Protein AF-A0A925RV14-F1 (afdb_monomer_lite)

Sequence (349 aa):
YHEEDLIDFTPELRKEAIAIANQYVRGPMYTATTRVIEGGTKGTWVNPGYGGGSNWNGAAFDPVTGMMFVPTKNQPMIASLTPANSKLTNYDYVRATTVTVQGPRGLPVVKPPWSKITATDMNKGEHRWSKAIGPAPESVRNHPDLKGLGLDFSTMGYTSIRPSPLVTKSLLFMGESGSLSGDPGGEMFRAYDKASGKVVAEIALPAKSTGAPMTYMHKGKQYIVIAVSTRQHAAELVALALPQKGKARKPTSTVTASPAPVAAVNTAVSSGDVNNGRRVFASSCALCHGQRGEGIESAGPPLTNLTDMEKVLRIVTKGGVNMPPMQTMLTGEQIQDVSAFVIERLHQK

pLDDT: mean 86.55, std 15.13, range [27.41, 98.62]

Structure (mmCIF, N/CA/C/O backbone):
data_AF-A0A925RV14-F1
#
_entry.id   AF-A0A925RV14-F1
#
loop_
_atom_site.group_PDB
_atom_site.id
_atom_site.type_symbol
_atom_site.label_atom_id
_atom_site.label_alt_id
_atom_site.label_comp_id
_atom_site.label_asym_id
_atom_site.label_entity_id
_atom_site.label_seq_id
_atom_site.pdbx_PDB_ins_code
_atom_site.Cartn_x
_atom_site.Cartn_y
_atom_site.Cartn_z
_atom_site.occupancy
_atom_site.B_iso_or_equiv
_atom_site.auth_seq_id
_atom_site.auth_comp_id
_atom_site.auth_asym_id
_atom_site.auth_atom_id
_atom_site.pdbx_PDB_model_num
ATOM 1 N N . TYR A 1 1 ? 1.121 -11.331 -14.969 1.00 90.25 1 TYR A N 1
ATOM 2 C CA . TYR A 1 1 ? 1.163 -9.985 -15.575 1.00 90.25 1 TYR A CA 1
ATOM 3 C C . TYR A 1 1 ? -0.106 -9.811 -16.382 1.00 90.25 1 TYR A C 1
ATOM 5 O O . TYR A 1 1 ? -0.494 -10.760 -17.047 1.00 90.25 1 TYR A O 1
ATOM 13 N N . HIS A 1 2 ? -0.714 -8.634 -16.298 1.00 92.62 2 HIS A N 1
ATOM 14 C CA . HIS A 1 2 ? -1.943 -8.260 -16.989 1.00 92.62 2 HIS A CA 1
ATOM 15 C C . HIS A 1 2 ? -1.697 -6.875 -17.589 1.00 92.62 2 HIS A C 1
ATOM 17 O O . HIS A 1 2 ? -1.345 -5.947 -16.861 1.00 92.62 2 HIS A O 1
ATOM 23 N N . GLU A 1 3 ? -1.759 -6.740 -18.911 1.00 94.81 3 GLU A N 1
ATOM 24 C CA . GLU A 1 3 ? -1.446 -5.470 -19.585 1.00 94.81 3 GLU A CA 1
ATOM 25 C C . GLU A 1 3 ? -2.544 -4.425 -19.340 1.00 94.81 3 GLU A C 1
ATOM 27 O O . GLU A 1 3 ? -2.293 -3.222 -19.250 1.00 94.81 3 GLU A O 1
ATOM 32 N N . GLU A 1 4 ? -3.776 -4.889 -19.167 1.00 96.00 4 GLU A N 1
ATOM 33 C CA . GLU A 1 4 ? -4.940 -4.124 -18.740 1.00 96.00 4 GLU A CA 1
ATOM 34 C C . GLU A 1 4 ? -4.772 -3.486 -17.353 1.00 96.00 4 GLU A C 1
ATOM 36 O O . GLU A 1 4 ? -5.489 -2.539 -17.034 1.00 96.00 4 GLU A O 1
ATOM 41 N N . ASP A 1 5 ? -3.825 -3.959 -16.537 1.00 95.19 5 ASP A N 1
ATOM 42 C CA . ASP A 1 5 ? -3.522 -3.376 -15.227 1.00 95.19 5 ASP A CA 1
ATOM 43 C C . ASP A 1 5 ? -2.517 -2.226 -15.295 1.00 95.19 5 ASP A C 1
ATOM 45 O O . ASP A 1 5 ? -2.327 -1.538 -14.293 1.00 95.19 5 ASP A O 1
ATOM 49 N N . LEU A 1 6 ? -1.860 -2.000 -16.437 1.00 97.44 6 LEU A N 1
ATOM 50 C CA . LEU A 1 6 ? -0.942 -0.873 -16.594 1.00 97.44 6 LEU A CA 1
ATOM 51 C C . LEU A 1 6 ? -1.683 0.465 -16.519 1.00 97.44 6 LEU A C 1
ATOM 53 O O . LEU A 1 6 ? -2.823 0.576 -16.969 1.00 97.44 6 LEU A O 1
ATOM 57 N N . ILE A 1 7 ? -1.004 1.472 -15.969 1.00 96.69 7 ILE A N 1
ATOM 58 C CA . ILE A 1 7 ? -1.500 2.849 -15.873 1.00 96.69 7 ILE A CA 1
ATOM 59 C C . ILE A 1 7 ? -1.989 3.367 -17.232 1.00 96.69 7 ILE A C 1
ATOM 61 O O . ILE A 1 7 ? -1.357 3.153 -18.267 1.00 96.69 7 ILE A O 1
ATOM 65 N N . ASP A 1 8 ? -3.133 4.042 -17.212 1.00 97.12 8 ASP A 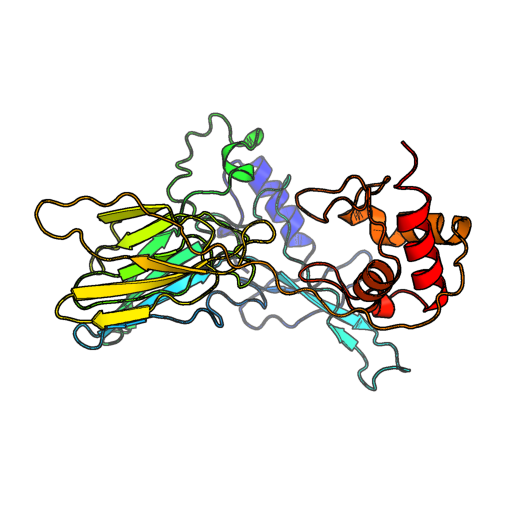N 1
ATOM 66 C CA . ASP A 1 8 ? -3.871 4.452 -18.404 1.00 97.12 8 ASP A CA 1
ATOM 67 C C . ASP A 1 8 ? -4.537 5.831 -18.267 1.00 97.12 8 ASP A C 1
ATOM 69 O O . ASP A 1 8 ? -5.451 6.149 -19.022 1.00 97.12 8 ASP A O 1
ATOM 73 N N . PHE A 1 9 ? -4.047 6.685 -17.355 1.00 97.00 9 PHE A N 1
ATOM 74 C CA . PHE A 1 9 ? -4.564 8.052 -17.185 1.00 97.00 9 PHE A CA 1
ATOM 75 C C . PHE A 1 9 ? -4.495 8.886 -18.475 1.00 97.00 9 PHE A C 1
ATOM 77 O O . PHE A 1 9 ? -5.363 9.725 -18.699 1.00 97.00 9 PHE A O 1
ATOM 84 N N . THR A 1 10 ? -3.488 8.644 -19.326 1.00 97.75 10 THR A N 1
ATOM 85 C CA . THR A 1 10 ? -3.419 9.168 -20.699 1.00 97.75 10 THR A CA 1
ATOM 86 C C . THR A 1 10 ? -2.857 8.108 -21.660 1.00 97.75 10 THR A C 1
ATOM 88 O O . THR A 1 10 ? -2.159 7.183 -21.214 1.00 97.75 10 THR A O 1
ATOM 91 N N . PRO A 1 11 ? -3.099 8.229 -22.981 1.00 98.06 11 PRO A N 1
ATOM 92 C CA . PRO A 1 11 ? -2.504 7.341 -23.983 1.00 98.06 11 PRO A CA 1
ATOM 93 C C . PRO A 1 11 ? -0.967 7.313 -23.953 1.00 98.06 11 PRO A C 1
ATOM 95 O O . PRO A 1 11 ? -0.360 6.257 -24.145 1.00 98.06 11 PRO A O 1
ATOM 98 N N . GLU A 1 12 ? -0.325 8.448 -23.675 1.00 97.81 12 GLU A N 1
ATOM 99 C CA . GLU A 1 12 ? 1.134 8.585 -23.612 1.00 97.81 12 GLU A CA 1
ATOM 100 C C . GLU A 1 12 ? 1.703 7.825 -22.412 1.00 97.81 12 GLU A C 1
ATOM 102 O O . GLU A 1 12 ? 2.628 7.025 -22.573 1.00 97.81 12 GLU A O 1
ATOM 107 N N . LEU A 1 13 ? 1.105 8.004 -21.226 1.00 97.75 13 LEU A N 1
ATOM 108 C CA . LEU A 1 13 ? 1.499 7.274 -20.019 1.00 97.75 13 LEU A CA 1
ATOM 109 C C . LEU A 1 13 ? 1.312 5.765 -20.200 1.00 97.75 13 LEU A C 1
ATOM 111 O O . LEU A 1 13 ? 2.181 4.986 -19.803 1.00 97.75 13 LEU A O 1
ATOM 115 N N . ARG A 1 14 ? 0.229 5.342 -20.865 1.00 98.25 14 ARG A N 1
ATOM 116 C CA . ARG A 1 14 ? -0.000 3.927 -21.181 1.00 98.25 14 ARG A CA 1
ATOM 117 C C . ARG A 1 14 ? 1.068 3.366 -22.113 1.00 98.25 14 ARG A C 1
ATOM 119 O O . ARG A 1 14 ? 1.606 2.290 -21.852 1.00 98.25 14 ARG A O 1
ATOM 126 N N . LYS A 1 15 ? 1.415 4.094 -23.176 1.00 98.50 15 LYS A N 1
ATOM 127 C CA . LYS A 1 15 ? 2.473 3.694 -24.115 1.00 98.50 15 LYS A CA 1
ATOM 128 C C . LYS A 1 15 ? 3.822 3.540 -23.408 1.00 98.50 15 LYS A C 1
ATOM 130 O O . LYS A 1 15 ? 4.520 2.551 -23.631 1.00 98.50 15 LYS A O 1
ATOM 135 N N . GLU A 1 16 ? 4.178 4.482 -22.538 1.00 98.06 16 GLU A N 1
ATOM 136 C CA . GLU A 1 16 ? 5.405 4.407 -21.740 1.00 98.06 16 GLU A CA 1
ATOM 137 C C . GLU A 1 16 ? 5.380 3.233 -20.751 1.00 98.06 16 GLU A C 1
ATOM 139 O O . GLU A 1 16 ? 6.369 2.509 -20.636 1.00 98.06 16 GLU A O 1
ATOM 144 N N . ALA A 1 17 ? 4.247 2.971 -20.093 1.00 97.88 17 ALA A N 1
ATOM 145 C CA . ALA A 1 17 ? 4.095 1.827 -19.196 1.00 97.88 17 ALA A CA 1
ATOM 146 C C . ALA A 1 17 ? 4.257 0.480 -19.922 1.00 97.88 17 ALA A C 1
ATOM 148 O O . ALA A 1 17 ? 4.902 -0.429 -19.395 1.00 97.88 17 ALA A O 1
ATOM 149 N N . ILE A 1 18 ? 3.739 0.356 -21.149 1.00 98.31 18 ILE A N 1
ATOM 150 C CA . ILE A 1 18 ? 3.948 -0.826 -22.003 1.00 98.31 18 ILE A CA 1
ATOM 151 C C . ILE A 1 18 ? 5.434 -0.968 -22.358 1.00 98.31 18 ILE A C 1
ATOM 153 O O . ILE A 1 18 ? 5.998 -2.057 -22.237 1.00 98.31 18 ILE A O 1
ATOM 157 N N . ALA A 1 19 ? 6.101 0.127 -22.733 1.00 97.31 19 ALA A N 1
ATOM 158 C CA . ALA A 1 19 ? 7.535 0.117 -23.027 1.00 97.31 19 ALA A CA 1
ATOM 159 C C . ALA A 1 19 ? 8.385 -0.280 -21.804 1.00 97.31 19 ALA A C 1
ATOM 161 O O . ALA A 1 19 ? 9.372 -1.002 -21.946 1.00 97.31 19 ALA A O 1
ATOM 162 N N . ILE A 1 20 ? 7.989 0.137 -20.598 1.00 95.69 20 ILE A N 1
ATOM 163 C CA . ILE A 1 20 ? 8.600 -0.307 -19.338 1.00 95.69 20 ILE A CA 1
ATOM 164 C C . ILE A 1 20 ? 8.379 -1.808 -19.142 1.00 95.69 20 ILE A C 1
ATOM 166 O O . ILE A 1 20 ? 9.337 -2.545 -18.910 1.00 95.69 20 ILE A O 1
ATOM 170 N N . ALA A 1 21 ? 7.140 -2.283 -19.279 1.00 96.12 21 ALA A N 1
ATOM 171 C CA . ALA A 1 21 ? 6.794 -3.690 -19.101 1.00 96.12 21 ALA A CA 1
ATOM 172 C C . ALA A 1 21 ? 7.548 -4.617 -20.075 1.00 96.12 21 ALA A C 1
ATOM 174 O O . ALA A 1 21 ? 7.940 -5.718 -19.688 1.00 96.12 21 ALA A O 1
ATOM 175 N N . ASN A 1 22 ? 7.819 -4.159 -21.302 1.00 95.75 22 ASN A N 1
ATOM 176 C CA . ASN A 1 22 ? 8.554 -4.905 -22.330 1.00 95.75 22 ASN A CA 1
ATOM 177 C C . ASN A 1 22 ? 10.034 -5.163 -21.999 1.00 95.75 22 ASN A C 1
ATOM 179 O O . ASN A 1 22 ? 10.659 -6.002 -22.641 1.00 95.75 22 ASN A O 1
ATOM 183 N N . GLN A 1 23 ? 10.597 -4.502 -20.984 1.00 94.12 23 GLN A N 1
ATOM 184 C CA . GLN A 1 23 ? 11.969 -4.761 -20.522 1.00 94.12 23 GLN A CA 1
ATOM 185 C C . GLN A 1 23 ? 12.071 -6.029 -19.653 1.00 94.12 23 GLN A C 1
ATOM 187 O O . GLN A 1 23 ? 13.170 -6.450 -19.278 1.00 94.12 23 GLN A O 1
ATOM 192 N N . TYR A 1 24 ? 10.934 -6.640 -19.313 1.00 94.38 24 TYR A N 1
ATOM 193 C CA . TYR A 1 24 ? 10.832 -7.762 -18.387 1.00 94.38 24 TYR A CA 1
ATOM 194 C C . TYR A 1 24 ? 10.196 -8.982 -19.052 1.00 94.38 24 TYR A C 1
ATOM 196 O O . TYR A 1 24 ? 9.378 -8.869 -19.965 1.00 94.38 24 TYR A O 1
ATOM 204 N N . VAL A 1 25 ? 10.533 -10.168 -18.549 1.00 95.75 25 VAL A N 1
ATOM 205 C CA . VAL A 1 25 ? 9.778 -11.386 -18.851 1.00 95.75 25 VAL A CA 1
ATOM 206 C C . VAL A 1 25 ? 8.416 -11.296 -18.169 1.00 95.75 25 VAL A C 1
ATOM 208 O O . VAL A 1 25 ? 8.321 -10.978 -16.984 1.00 95.75 25 VAL A O 1
ATOM 211 N N . ARG A 1 26 ? 7.354 -11.566 -18.925 1.00 94.62 26 ARG A N 1
ATOM 212 C CA . ARG A 1 26 ? 5.957 -11.454 -18.493 1.00 94.62 26 ARG A CA 1
ATOM 213 C C . ARG A 1 26 ? 5.239 -12.771 -18.764 1.00 94.62 26 ARG A C 1
ATOM 215 O O . ARG A 1 26 ? 5.536 -13.440 -19.747 1.00 94.62 26 ARG A O 1
ATOM 222 N N . GLY A 1 27 ? 4.273 -13.111 -17.919 1.00 91.94 27 GLY A N 1
ATOM 223 C CA . GLY A 1 27 ? 3.439 -14.295 -18.108 1.00 91.94 27 GLY A CA 1
ATOM 224 C C . GLY A 1 27 ? 2.478 -14.547 -16.938 1.00 91.94 27 GLY A C 1
ATOM 225 O O . GLY A 1 27 ? 2.238 -13.630 -16.133 1.00 91.94 27 GLY A O 1
ATOM 226 N N . PRO A 1 28 ? 1.904 -15.764 -16.843 1.00 91.06 28 PRO A N 1
ATOM 227 C CA . PRO A 1 28 ? 0.986 -16.163 -15.774 1.00 91.06 28 PRO A CA 1
ATOM 228 C C . PRO A 1 28 ? 1.690 -16.308 -14.410 1.00 91.06 28 PRO A C 1
ATOM 230 O O . PRO A 1 28 ? 2.901 -16.127 -14.292 1.00 91.06 28 PRO A O 1
ATOM 233 N N . MET A 1 29 ? 0.928 -16.647 -13.362 1.00 82.75 29 MET A N 1
ATOM 234 C CA . MET A 1 29 ? 1.384 -16.717 -11.959 1.00 82.75 29 MET A CA 1
ATOM 235 C C . MET A 1 29 ? 2.640 -17.581 -11.727 1.00 82.75 29 MET A C 1
ATOM 237 O O . MET A 1 29 ? 3.398 -17.306 -10.804 1.00 82.75 29 MET A O 1
ATOM 241 N N . TYR A 1 30 ? 2.899 -18.569 -12.585 1.00 87.81 30 TYR A N 1
ATOM 242 C CA . TYR A 1 30 ? 4.048 -19.479 -12.487 1.00 87.81 30 TYR A CA 1
ATOM 243 C C . TYR A 1 30 ? 5.154 -19.194 -13.510 1.00 87.81 30 TYR A C 1
ATOM 245 O O . TYR A 1 30 ? 5.926 -20.081 -13.864 1.00 87.81 30 TYR A O 1
ATOM 253 N N . THR A 1 31 ? 5.237 -17.958 -14.009 1.00 92.75 31 THR A N 1
ATOM 254 C CA . THR A 1 31 ? 6.343 -17.550 -14.887 1.00 92.75 31 THR A CA 1
ATOM 255 C C . THR A 1 31 ? 7.662 -17.656 -14.129 1.00 92.75 31 THR A C 1
ATOM 257 O O . THR A 1 31 ? 7.824 -17.039 -13.076 1.00 92.75 31 THR A O 1
ATOM 260 N N . ALA A 1 32 ? 8.594 -18.446 -14.662 1.00 92.69 32 ALA A N 1
ATOM 261 C CA . ALA A 1 32 ? 9.876 -18.700 -14.021 1.00 92.69 32 ALA A CA 1
ATOM 262 C C . ALA A 1 32 ? 10.714 -17.421 -13.901 1.00 92.69 32 ALA A C 1
ATOM 264 O O . ALA A 1 32 ? 10.778 -16.624 -14.837 1.00 92.69 32 ALA A O 1
ATOM 265 N N . THR A 1 33 ? 11.396 -17.274 -12.765 1.00 92.12 33 THR A N 1
ATOM 266 C CA . THR A 1 33 ? 12.379 -16.212 -12.532 1.00 92.12 33 THR A CA 1
ATOM 267 C C . THR A 1 33 ? 13.522 -16.307 -13.540 1.00 92.12 33 THR A C 1
ATOM 269 O O . THR A 1 33 ? 14.128 -17.367 -13.699 1.00 92.12 33 THR A O 1
ATOM 272 N N . THR A 1 34 ? 13.872 -15.190 -14.173 1.00 93.56 34 THR A N 1
ATOM 273 C CA . THR A 1 34 ? 14.944 -15.123 -15.171 1.00 93.56 34 TH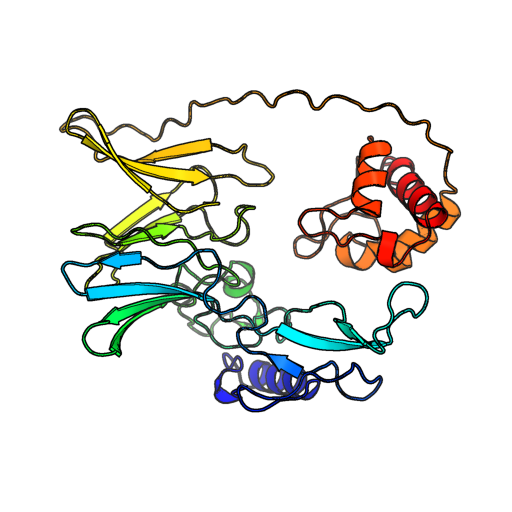R A CA 1
ATOM 274 C C . THR A 1 34 ? 16.191 -14.406 -14.667 1.00 93.56 34 THR A C 1
ATOM 276 O O . THR A 1 34 ? 16.173 -13.639 -13.705 1.00 93.56 34 THR A O 1
ATOM 279 N N . ARG A 1 35 ? 17.324 -14.664 -15.321 1.00 92.69 35 ARG A N 1
ATOM 280 C CA . ARG A 1 35 ? 18.559 -13.905 -15.093 1.00 92.69 35 ARG A CA 1
ATOM 281 C C . ARG A 1 35 ? 18.430 -12.496 -15.664 1.00 92.69 35 ARG A C 1
ATOM 283 O O . ARG A 1 35 ? 17.703 -12.289 -16.633 1.00 92.69 35 ARG A O 1
ATOM 290 N N . VAL A 1 36 ? 19.182 -11.553 -15.102 1.00 89.88 36 VAL A N 1
ATOM 291 C CA . VAL A 1 36 ? 19.436 -10.280 -15.788 1.00 89.88 36 VAL A CA 1
ATOM 292 C C . VAL A 1 36 ? 20.359 -10.556 -16.976 1.00 89.88 36 VAL A C 1
ATOM 294 O O . VAL A 1 36 ? 21.413 -11.169 -16.805 1.00 89.88 36 VAL A O 1
ATOM 297 N N . ILE A 1 37 ? 19.951 -10.128 -18.169 1.00 87.69 37 ILE A N 1
ATOM 298 C CA . ILE A 1 37 ? 20.722 -10.254 -19.410 1.00 87.69 37 ILE A CA 1
ATOM 299 C C . ILE A 1 37 ? 20.927 -8.844 -19.963 1.00 87.69 37 ILE A C 1
ATOM 301 O O . ILE A 1 37 ? 19.956 -8.155 -20.278 1.00 87.69 37 ILE A O 1
ATOM 305 N N . GLU A 1 38 ? 22.182 -8.403 -20.063 1.00 86.31 38 GLU A N 1
ATOM 306 C CA . GLU A 1 38 ? 22.525 -7.107 -20.654 1.00 86.31 38 GLU A CA 1
ATOM 307 C C . GLU A 1 38 ? 22.049 -7.038 -22.113 1.00 86.31 38 GLU A C 1
ATOM 309 O O . GLU A 1 38 ? 22.177 -8.005 -22.861 1.00 86.31 38 GLU A O 1
ATOM 314 N N . GLY A 1 39 ? 21.415 -5.926 -22.498 1.00 84.75 39 GLY A N 1
ATOM 315 C CA . GLY A 1 39 ? 20.750 -5.794 -23.802 1.00 84.75 39 GLY A CA 1
ATOM 316 C C . GLY A 1 39 ? 19.504 -6.677 -23.990 1.00 84.75 39 GLY A C 1
ATOM 317 O O . GLY A 1 39 ? 18.865 -6.603 -25.035 1.00 84.75 39 GLY A O 1
ATOM 318 N N . GLY A 1 40 ? 19.141 -7.489 -22.991 1.00 89.75 40 GLY A N 1
ATOM 319 C CA . GLY A 1 40 ? 17.990 -8.387 -23.000 1.00 89.75 40 GLY A CA 1
ATOM 320 C C . GLY A 1 40 ? 16.990 -8.053 -21.895 1.00 89.75 40 GLY A C 1
ATOM 321 O O . GLY A 1 40 ? 16.525 -6.921 -21.762 1.00 89.75 40 GLY A O 1
ATOM 322 N N . THR A 1 41 ? 16.619 -9.060 -21.103 1.00 90.69 41 THR A N 1
ATOM 323 C CA . THR A 1 41 ? 15.632 -8.898 -20.031 1.00 90.69 41 THR A CA 1
ATOM 324 C C . THR A 1 41 ? 16.253 -8.443 -18.713 1.00 90.69 41 THR A C 1
ATOM 326 O O . THR A 1 41 ? 17.315 -8.909 -18.297 1.00 90.69 41 THR A O 1
ATOM 329 N N . LYS A 1 42 ? 15.527 -7.584 -17.994 1.00 90.94 42 LYS A N 1
ATOM 330 C CA . LYS A 1 42 ? 15.868 -7.140 -16.636 1.00 90.94 42 LYS A CA 1
ATOM 331 C C . LYS A 1 42 ? 15.365 -8.082 -15.534 1.00 90.94 42 LYS A C 1
ATOM 333 O O . LYS A 1 42 ? 15.532 -7.779 -14.354 1.00 90.94 42 LYS A O 1
ATOM 338 N N . GLY A 1 43 ? 14.750 -9.206 -15.899 1.00 93.12 43 GLY A N 1
ATOM 339 C CA . GLY A 1 43 ? 14.147 -10.164 -14.976 1.00 93.12 43 GLY A CA 1
ATOM 340 C C . GLY A 1 43 ? 12.667 -10.387 -15.257 1.00 93.12 43 GLY A C 1
ATOM 341 O O . GLY A 1 43 ? 12.112 -9.891 -16.234 1.00 93.12 43 GLY A O 1
ATOM 342 N N . THR A 1 44 ? 12.011 -11.126 -14.377 1.00 94.25 44 THR A N 1
ATOM 343 C CA . THR A 1 44 ? 10.604 -11.505 -14.488 1.00 94.25 44 THR A CA 1
ATOM 344 C C . THR A 1 44 ? 9.716 -10.559 -13.698 1.00 94.25 44 THR A C 1
ATOM 346 O O . THR A 1 44 ? 9.955 -10.285 -12.524 1.00 94.25 44 THR A O 1
ATOM 349 N N . TRP A 1 45 ? 8.658 -10.072 -14.333 1.00 94.06 45 TRP A N 1
ATOM 350 C CA . TRP A 1 45 ? 7.635 -9.269 -13.686 1.00 94.06 45 TRP A CA 1
ATOM 351 C C . TRP A 1 45 ? 6.790 -10.129 -12.748 1.00 94.06 45 TRP A C 1
ATOM 353 O O . TRP A 1 45 ? 6.062 -11.019 -13.195 1.00 94.06 45 TRP A O 1
ATOM 363 N N . VAL A 1 46 ? 6.793 -9.800 -11.458 1.00 92.38 46 VAL A N 1
ATOM 364 C CA . VAL A 1 46 ? 5.923 -10.427 -10.459 1.00 92.38 46 VAL A CA 1
ATOM 365 C C . VAL A 1 46 ? 4.953 -9.382 -9.927 1.00 92.38 46 VAL A C 1
ATOM 367 O O . VAL A 1 46 ? 5.364 -8.339 -9.422 1.00 92.38 46 VAL A O 1
ATOM 370 N N . ASN A 1 47 ? 3.654 -9.668 -10.010 1.00 91.56 47 ASN A N 1
ATOM 371 C CA . ASN A 1 47 ? 2.593 -8.798 -9.502 1.00 91.56 47 ASN A CA 1
ATOM 372 C C . ASN A 1 47 ? 1.742 -9.558 -8.476 1.00 91.56 47 ASN A C 1
ATOM 374 O O . ASN A 1 47 ? 1.286 -10.648 -8.822 1.00 91.56 47 ASN A O 1
ATOM 378 N N . PRO A 1 48 ? 1.516 -9.046 -7.249 1.00 88.38 48 PRO A N 1
ATOM 379 C CA . PRO A 1 48 ? 1.941 -7.762 -6.662 1.00 88.38 48 PRO A CA 1
ATOM 380 C C . PRO A 1 48 ? 3.377 -7.764 -6.096 1.00 88.38 48 PRO A C 1
ATOM 382 O O . PRO A 1 48 ? 3.680 -7.007 -5.181 1.00 88.38 48 PRO A O 1
ATOM 385 N N . GLY A 1 49 ? 4.253 -8.641 -6.592 1.00 87.25 49 GLY A N 1
ATOM 386 C CA . GLY A 1 49 ? 5.659 -8.718 -6.192 1.00 87.25 49 GLY A CA 1
ATOM 387 C C . GLY A 1 49 ? 5.929 -9.622 -4.985 1.00 87.25 49 GLY A C 1
ATOM 388 O O . GLY A 1 49 ? 5.017 -10.145 -4.348 1.00 87.25 49 GLY A O 1
ATOM 389 N N . TYR A 1 50 ? 7.209 -9.791 -4.644 1.00 79.75 50 TYR A N 1
ATOM 390 C CA . TYR A 1 50 ? 7.666 -10.636 -3.528 1.00 79.75 50 TYR A CA 1
ATOM 391 C C . TYR A 1 50 ? 7.195 -10.179 -2.155 1.00 79.75 50 TYR A C 1
ATOM 393 O O . TYR A 1 50 ? 7.080 -10.975 -1.228 1.00 79.75 50 TYR A O 1
ATOM 401 N N . GLY A 1 51 ? 6.923 -8.882 -2.022 1.00 79.94 51 GLY A N 1
ATOM 402 C CA . GLY A 1 51 ? 6.308 -8.344 -0.822 1.00 79.94 51 GLY A CA 1
ATOM 403 C C . GLY A 1 51 ? 4.891 -8.871 -0.601 1.00 79.94 51 GLY A C 1
ATOM 404 O O . GLY A 1 51 ? 4.360 -8.634 0.482 1.00 79.94 51 GLY A O 1
ATOM 405 N N . GLY A 1 52 ? 4.284 -9.548 -1.581 1.00 87.62 52 GLY A N 1
ATOM 406 C CA . GLY A 1 52 ? 2.918 -10.050 -1.526 1.00 87.62 52 GLY A CA 1
ATOM 407 C C . GLY A 1 52 ? 1.879 -8.930 -1.507 1.00 87.62 52 GLY A C 1
ATOM 408 O O . GLY A 1 52 ? 2.165 -7.777 -1.164 1.00 87.62 52 GLY A O 1
ATOM 409 N N . GLY A 1 53 ? 0.645 -9.291 -1.860 1.00 91.19 53 GLY A N 1
ATOM 410 C CA . GLY A 1 53 ? -0.493 -8.391 -1.705 1.00 91.19 53 GLY A CA 1
ATOM 411 C C . GLY A 1 53 ? -0.786 -8.201 -0.224 1.00 91.19 53 GLY A C 1
ATOM 412 O O . GLY A 1 53 ? -0.601 -7.112 0.321 1.00 91.19 53 GLY A O 1
ATOM 413 N N . SER A 1 54 ? -1.156 -9.301 0.430 1.00 91.62 54 SER A N 1
ATOM 414 C CA . SER A 1 54 ? -1.144 -9.440 1.887 1.00 91.62 54 SER A CA 1
ATOM 415 C C . SER A 1 54 ? 0.222 -9.953 2.369 1.00 91.62 54 SER A C 1
ATOM 417 O O . SER A 1 54 ? 0.990 -10.523 1.591 1.00 91.62 54 SER A O 1
ATOM 419 N N . ASN A 1 55 ? 0.555 -9.703 3.636 1.00 91.38 55 ASN A N 1
ATOM 420 C CA . ASN A 1 55 ? 1.805 -10.129 4.274 1.00 91.38 55 ASN A CA 1
ATOM 421 C C . ASN A 1 55 ? 1.617 -10.139 5.811 1.00 91.38 55 ASN A C 1
ATOM 423 O O . ASN A 1 55 ? 0.490 -10.255 6.285 1.00 91.38 55 ASN A O 1
ATOM 427 N N . TRP A 1 56 ? 2.691 -9.964 6.587 1.00 90.44 56 TRP A N 1
ATOM 428 C CA . TRP A 1 56 ? 2.747 -9.980 8.054 1.00 90.44 56 TRP A CA 1
ATOM 429 C C . TRP A 1 56 ? 1.709 -9.095 8.760 1.00 90.44 56 TRP A C 1
ATOM 431 O O . TRP A 1 56 ? 1.348 -9.375 9.897 1.00 90.44 56 TRP A O 1
ATOM 441 N N . ASN A 1 57 ? 1.203 -8.054 8.093 1.00 90.69 57 ASN A N 1
ATOM 442 C CA . ASN A 1 57 ? 0.151 -7.185 8.619 1.00 90.69 57 ASN A CA 1
ATOM 443 C C . ASN A 1 57 ? -1.166 -7.933 8.904 1.00 90.69 57 ASN A C 1
ATOM 445 O O . ASN A 1 57 ? -1.977 -7.452 9.697 1.00 90.69 57 ASN A O 1
ATOM 449 N N . GLY A 1 58 ? -1.364 -9.101 8.288 1.00 91.44 58 GLY A N 1
ATOM 450 C CA . GLY A 1 58 ? -2.457 -10.012 8.595 1.00 91.44 58 GLY A CA 1
ATOM 451 C C . GLY A 1 58 ? -3.821 -9.550 8.088 1.00 91.44 58 GLY A C 1
ATOM 452 O O . GLY A 1 58 ? -3.946 -8.694 7.212 1.00 91.44 58 GLY A O 1
ATOM 453 N N . ALA A 1 59 ? -4.853 -10.170 8.647 1.00 96.06 59 ALA A N 1
ATOM 454 C CA . ALA A 1 59 ? -6.256 -9.931 8.348 1.00 96.06 59 ALA A CA 1
ATOM 455 C C . ALA A 1 59 ? -7.061 -9.891 9.651 1.00 96.06 59 ALA A C 1
ATOM 457 O O . ALA A 1 59 ? -6.593 -10.352 10.690 1.00 96.06 59 ALA A O 1
ATOM 458 N N . ALA A 1 60 ? -8.284 -9.373 9.584 1.00 97.81 60 ALA A N 1
ATOM 459 C CA . ALA A 1 60 ? -9.224 -9.399 10.698 1.00 97.81 60 ALA A CA 1
ATOM 460 C C . ALA A 1 60 ? -10.405 -10.298 10.338 1.00 97.81 60 ALA A C 1
ATOM 462 O O . ALA A 1 60 ? -10.941 -10.193 9.238 1.00 97.81 60 ALA A O 1
ATOM 463 N N . PHE A 1 61 ? -10.813 -11.169 11.256 1.00 97.94 61 PHE A N 1
ATOM 464 C CA . PHE A 1 61 ? -11.932 -12.085 11.058 1.00 97.94 61 PHE A CA 1
ATOM 465 C C . PHE A 1 61 ? -13.026 -11.806 12.083 1.00 97.94 61 PHE A C 1
ATOM 467 O O . PHE A 1 61 ? -12.754 -11.710 13.279 1.00 97.94 61 PHE A O 1
ATOM 474 N N . ASP A 1 62 ? -14.259 -11.664 11.607 1.00 98.00 62 ASP A N 1
ATOM 475 C CA . ASP A 1 62 ? -15.446 -11.569 12.443 1.00 98.00 62 ASP A CA 1
ATOM 476 C C . ASP A 1 62 ? -16.163 -12.928 12.482 1.00 98.00 62 ASP A C 1
ATOM 478 O O . ASP A 1 62 ? -16.860 -13.275 11.524 1.00 98.00 62 ASP A O 1
ATOM 482 N N . PRO A 1 63 ? -16.046 -13.691 13.584 1.00 96.44 63 PRO A N 1
ATOM 483 C CA . PRO A 1 63 ? -16.624 -15.028 13.677 1.00 96.44 63 PRO A CA 1
ATOM 484 C C . PRO A 1 63 ? -18.154 -15.032 13.734 1.00 96.44 63 PRO A C 1
ATOM 486 O O . PRO A 1 63 ? -18.759 -16.064 13.471 1.00 96.44 63 PRO A O 1
ATOM 489 N N . VAL A 1 64 ? -18.796 -13.905 14.068 1.00 96.56 64 VAL A N 1
ATOM 490 C CA . VAL A 1 64 ? -20.265 -13.830 14.133 1.00 96.56 64 VAL A CA 1
ATOM 491 C C . VAL A 1 64 ? -20.865 -13.770 12.732 1.00 96.56 64 VAL A C 1
ATOM 493 O O . VAL A 1 64 ? -21.915 -14.354 12.482 1.00 96.56 64 VAL A O 1
ATOM 496 N N . THR A 1 65 ? -20.209 -13.054 11.818 1.00 95.81 65 THR A N 1
ATOM 497 C CA . THR A 1 65 ? -20.685 -12.876 10.438 1.00 95.81 65 THR A CA 1
ATOM 498 C C . THR A 1 65 ? -19.969 -13.777 9.433 1.00 95.81 65 THR A C 1
ATOM 500 O O . THR A 1 65 ? -20.439 -13.917 8.308 1.00 95.81 65 THR A O 1
ATOM 503 N N . GLY A 1 66 ? -18.840 -14.385 9.815 1.00 97.69 66 GLY A N 1
ATOM 504 C CA . GLY A 1 66 ? -17.964 -15.129 8.907 1.00 97.69 66 GLY A CA 1
ATOM 505 C C . GLY A 1 66 ? -17.189 -14.232 7.937 1.00 97.69 66 GLY A C 1
ATOM 506 O O . GLY A 1 66 ? -16.693 -14.713 6.921 1.00 97.69 66 GLY A O 1
ATOM 507 N N . MET A 1 67 ? -17.091 -12.929 8.214 1.00 98.38 67 MET A N 1
ATOM 508 C CA . MET A 1 67 ? -16.424 -11.974 7.330 1.00 98.38 67 MET A CA 1
ATOM 509 C C . MET A 1 67 ? -14.927 -11.871 7.638 1.00 98.38 67 MET A C 1
ATOM 511 O O . MET A 1 67 ? -14.533 -11.637 8.781 1.00 98.38 67 MET A O 1
ATOM 515 N N . MET A 1 68 ? -14.090 -11.975 6.607 1.00 98.50 68 MET A N 1
ATOM 516 C CA . MET A 1 68 ? -12.647 -11.734 6.672 1.00 98.50 68 MET A CA 1
ATOM 517 C C . MET A 1 68 ? -12.284 -10.444 5.936 1.00 98.50 68 MET A C 1
ATOM 519 O O . MET A 1 68 ? -12.676 -10.242 4.790 1.00 98.50 68 MET A O 1
ATOM 523 N N . PHE A 1 69 ? -11.498 -9.586 6.578 1.00 98.50 69 PHE A N 1
ATOM 524 C CA . PHE A 1 69 ? -11.059 -8.294 6.064 1.00 98.50 69 PHE A CA 1
ATOM 525 C C . PHE A 1 69 ? -9.551 -8.337 5.816 1.00 98.50 69 PHE A C 1
ATOM 527 O O . PHE A 1 69 ? -8.765 -8.387 6.765 1.00 98.50 69 PHE A O 1
ATOM 534 N N . VAL A 1 70 ? -9.148 -8.328 4.544 1.00 97.88 70 VAL A N 1
ATOM 535 C CA . VAL A 1 70 ? -7.748 -8.475 4.121 1.00 97.88 70 VAL A CA 1
ATOM 536 C C . VAL A 1 70 ? -7.246 -7.198 3.437 1.00 97.88 70 VAL A C 1
ATOM 538 O O . VAL A 1 70 ? -7.704 -6.874 2.334 1.00 97.88 70 VAL A O 1
ATOM 541 N N . PRO A 1 71 ? -6.315 -6.451 4.054 1.00 96.25 71 PRO A N 1
ATOM 542 C CA . PRO A 1 71 ? -5.611 -5.366 3.395 1.00 96.25 71 PRO A CA 1
ATOM 543 C C . PRO A 1 71 ? -4.573 -5.938 2.434 1.00 96.25 71 PRO A C 1
ATOM 545 O O . PRO A 1 71 ? -3.863 -6.903 2.725 1.00 96.25 71 PRO A O 1
ATOM 548 N N . THR A 1 72 ? -4.479 -5.318 1.269 1.00 95.38 72 THR A N 1
ATOM 549 C CA . THR A 1 72 ? -3.561 -5.710 0.207 1.00 95.38 72 THR A CA 1
ATOM 550 C C . THR A 1 72 ? -2.930 -4.480 -0.414 1.00 95.38 72 THR A C 1
ATOM 552 O O . THR A 1 72 ? -3.571 -3.432 -0.501 1.00 95.38 72 THR A O 1
ATOM 555 N N . LYS A 1 73 ? -1.690 -4.625 -0.879 1.00 92.81 73 LYS A N 1
ATOM 556 C CA . LYS A 1 73 ? -1.048 -3.667 -1.778 1.00 92.81 73 LYS A CA 1
ATOM 557 C C . LYS A 1 73 ? -0.863 -4.263 -3.170 1.00 92.81 73 LYS A C 1
ATOM 559 O O . LYS A 1 73 ? -0.704 -5.473 -3.306 1.00 92.81 73 LYS A O 1
ATOM 564 N N . ASN A 1 74 ? -0.832 -3.418 -4.189 1.00 92.25 74 ASN A N 1
ATOM 565 C CA . ASN A 1 74 ? -0.533 -3.795 -5.564 1.00 92.25 74 ASN A CA 1
ATOM 566 C C . ASN A 1 74 ? 0.715 -3.039 -6.030 1.00 92.25 74 ASN A C 1
ATOM 568 O O . ASN A 1 74 ? 0.648 -1.851 -6.339 1.00 92.25 74 ASN A O 1
ATOM 572 N N . GLN A 1 75 ? 1.868 -3.708 -6.005 1.00 90.44 75 GLN A N 1
ATOM 573 C CA . GLN A 1 75 ? 3.159 -3.089 -6.300 1.00 90.44 75 GLN A CA 1
ATOM 574 C C . GLN A 1 75 ? 4.064 -4.081 -7.037 1.00 90.44 75 GLN A C 1
ATOM 576 O O . GLN A 1 75 ? 4.771 -4.848 -6.388 1.00 90.44 75 GLN A O 1
ATOM 581 N N . PRO A 1 76 ? 4.080 -4.074 -8.377 1.00 92.38 76 PRO A N 1
ATOM 582 C CA . PRO A 1 76 ? 4.939 -4.969 -9.135 1.00 92.38 76 PRO A CA 1
ATOM 583 C C . PRO A 1 76 ? 6.411 -4.889 -8.717 1.00 92.38 76 PRO A C 1
ATOM 585 O O . PRO A 1 76 ? 6.978 -3.806 -8.541 1.00 92.38 76 PRO A O 1
ATOM 588 N N . MET A 1 77 ? 7.047 -6.051 -8.598 1.00 91.25 77 MET A N 1
ATOM 589 C CA . MET A 1 77 ? 8.473 -6.181 -8.297 1.00 91.25 77 MET A CA 1
ATOM 590 C C . MET A 1 77 ? 9.131 -7.115 -9.304 1.00 91.25 77 MET A C 1
ATOM 592 O O . MET A 1 77 ? 8.471 -7.961 -9.911 1.00 91.25 77 MET A O 1
ATOM 596 N N . ILE A 1 78 ? 10.444 -6.975 -9.456 1.00 91.19 78 ILE A N 1
ATOM 597 C CA . ILE A 1 78 ? 11.208 -7.777 -10.405 1.00 91.19 78 ILE A CA 1
ATOM 598 C C . ILE A 1 78 ? 11.885 -8.941 -9.716 1.00 91.19 78 ILE A C 1
ATOM 600 O O . ILE A 1 78 ? 12.649 -8.775 -8.761 1.00 91.19 78 ILE A O 1
ATOM 604 N N . ALA A 1 79 ? 11.609 -10.115 -10.265 1.00 91.31 79 ALA A N 1
ATOM 605 C CA . ALA A 1 79 ? 12.275 -11.342 -9.936 1.00 91.31 79 ALA A CA 1
ATOM 606 C C . ALA A 1 79 ? 13.453 -11.593 -10.863 1.00 91.31 79 ALA A C 1
ATOM 608 O O . ALA A 1 79 ? 13.265 -11.873 -12.042 1.00 91.31 79 ALA A O 1
ATOM 609 N N . SER A 1 80 ? 14.670 -11.499 -10.333 1.00 92.38 80 SER A N 1
ATOM 610 C CA . SER A 1 80 ? 15.872 -11.661 -11.139 1.00 92.38 80 SER A CA 1
ATOM 611 C C . SER A 1 80 ? 16.996 -12.397 -10.422 1.00 92.38 80 SER A C 1
ATOM 613 O O . SER A 1 80 ? 17.113 -12.374 -9.193 1.00 92.38 80 SER A O 1
ATOM 615 N N . LEU A 1 81 ? 17.830 -13.056 -11.224 1.00 93.31 81 LEU A N 1
ATOM 616 C CA . LEU A 1 81 ? 19.021 -13.784 -10.796 1.00 93.31 81 LEU A CA 1
ATOM 617 C C . LEU A 1 81 ? 20.286 -13.143 -11.375 1.00 93.31 81 LEU A C 1
ATOM 619 O O . LEU A 1 81 ? 20.296 -12.690 -12.522 1.00 93.31 81 LEU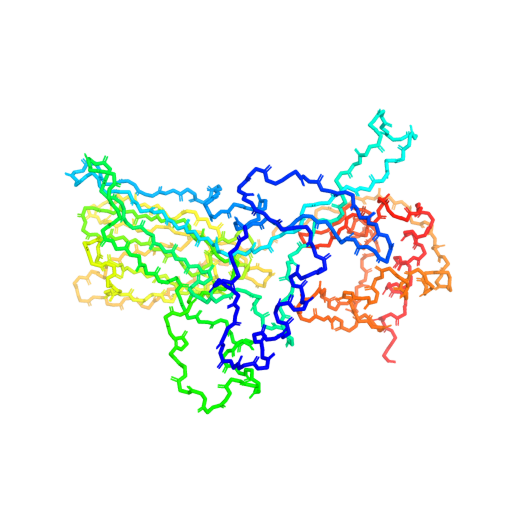 A O 1
ATOM 623 N N . THR A 1 82 ? 21.361 -13.157 -10.592 1.00 92.00 82 THR A N 1
ATOM 624 C CA . THR A 1 82 ? 22.718 -12.780 -11.010 1.00 92.00 82 THR A CA 1
ATOM 625 C C . THR A 1 82 ? 23.680 -13.927 -10.688 1.00 92.00 82 THR A C 1
ATOM 627 O O . THR A 1 82 ? 23.401 -14.677 -9.745 1.00 92.00 82 THR A O 1
ATOM 630 N N . PRO A 1 83 ? 24.779 -14.120 -11.444 1.00 91.75 83 PRO A N 1
ATOM 631 C CA . PRO A 1 83 ? 25.800 -15.099 -11.083 1.00 91.75 83 PRO A CA 1
ATOM 632 C C . PRO A 1 83 ? 26.268 -14.902 -9.642 1.00 91.75 83 PRO A C 1
ATOM 634 O O . PRO A 1 83 ? 26.454 -13.769 -9.188 1.00 91.75 83 PRO A O 1
ATOM 637 N N . ALA A 1 84 ? 26.424 -16.002 -8.917 1.00 92.44 84 ALA A N 1
ATOM 638 C CA . ALA A 1 84 ? 26.911 -15.950 -7.553 1.00 92.44 84 ALA A CA 1
ATOM 639 C C . ALA A 1 84 ? 28.431 -15.758 -7.501 1.00 92.44 84 ALA A C 1
ATOM 641 O O . ALA A 1 84 ? 29.168 -16.156 -8.402 1.00 92.44 84 ALA A O 1
ATOM 642 N N . ASN A 1 85 ? 28.916 -15.202 -6.391 1.00 91.44 85 ASN A N 1
ATOM 643 C CA . ASN A 1 85 ? 30.333 -15.271 -6.066 1.00 91.44 85 ASN A CA 1
ATOM 644 C C . ASN A 1 85 ? 30.631 -16.641 -5.440 1.00 91.44 85 ASN A C 1
ATOM 646 O O . ASN A 1 85 ? 30.248 -16.890 -4.295 1.00 91.44 85 ASN A O 1
ATOM 650 N N . SER A 1 86 ? 31.349 -17.498 -6.168 1.00 92.81 86 SER A N 1
ATOM 651 C CA . SER A 1 86 ? 31.697 -18.861 -5.739 1.00 92.81 86 SER A CA 1
ATOM 652 C C . SER A 1 86 ? 32.537 -18.921 -4.458 1.00 92.81 86 SER A C 1
ATOM 654 O O . SER A 1 86 ? 32.592 -19.959 -3.805 1.00 92.81 86 SER A O 1
ATOM 656 N N . LYS A 1 87 ? 33.165 -17.808 -4.048 1.00 94.69 87 LYS A N 1
ATOM 657 C CA . LYS A 1 87 ? 33.863 -17.710 -2.755 1.00 94.69 87 LYS A CA 1
ATOM 658 C C . LYS A 1 87 ? 32.911 -17.579 -1.560 1.00 94.69 87 LYS A C 1
ATOM 660 O O . LYS A 1 87 ? 33.339 -17.797 -0.433 1.00 94.69 87 LYS A O 1
ATOM 665 N N . LEU A 1 88 ? 31.660 -17.170 -1.785 1.00 91.62 88 LEU A N 1
ATOM 666 C CA . LEU A 1 88 ? 30.674 -16.896 -0.730 1.00 91.62 88 LEU A CA 1
ATOM 667 C C . LEU A 1 88 ? 29.572 -17.956 -0.650 1.00 91.62 88 LEU A C 1
ATOM 669 O O . LEU A 1 88 ? 28.918 -18.084 0.381 1.00 91.62 88 LEU A O 1
ATOM 673 N N . THR A 1 89 ? 29.321 -18.680 -1.738 1.00 93.56 89 THR A N 1
ATOM 674 C CA . THR A 1 89 ? 28.240 -19.664 -1.821 1.00 93.56 89 THR A CA 1
ATOM 675 C C . THR A 1 89 ? 28.521 -20.696 -2.909 1.00 93.56 89 THR A C 1
ATOM 677 O O . THR A 1 89 ? 29.240 -20.421 -3.865 1.00 93.56 89 THR A O 1
ATOM 680 N N . ASN A 1 90 ? 27.931 -21.881 -2.760 1.00 94.38 90 ASN A N 1
ATOM 681 C CA . ASN A 1 90 ? 27.953 -22.966 -3.738 1.00 94.38 90 ASN A CA 1
ATOM 682 C C . ASN A 1 90 ? 26.775 -22.923 -4.730 1.00 94.38 90 ASN A C 1
ATOM 684 O O . ASN A 1 90 ? 26.615 -23.857 -5.509 1.00 94.38 90 ASN A O 1
ATOM 688 N N . TYR A 1 91 ? 25.923 -21.895 -4.692 1.00 96.06 91 TYR A N 1
ATOM 689 C CA . TYR A 1 91 ? 24.899 -21.696 -5.717 1.00 96.06 91 TYR A CA 1
ATOM 690 C C . TYR A 1 91 ? 25.503 -21.105 -6.989 1.00 96.06 91 TYR A C 1
ATOM 692 O O . TYR A 1 91 ? 26.346 -20.221 -6.906 1.00 96.06 91 TYR A O 1
ATOM 700 N N . ASP A 1 92 ? 25.007 -21.510 -8.160 1.00 93.69 92 ASP A N 1
ATOM 701 C CA . ASP A 1 92 ? 25.399 -20.889 -9.437 1.00 93.69 92 ASP A CA 1
ATOM 702 C C . ASP A 1 92 ? 24.854 -19.458 -9.569 1.00 93.69 92 ASP A C 1
ATOM 704 O O . ASP A 1 92 ? 25.469 -18.576 -10.176 1.00 93.69 92 ASP A O 1
ATOM 708 N N . TYR A 1 93 ? 23.686 -19.214 -8.969 1.00 93.50 93 TYR A N 1
ATOM 709 C CA . TYR A 1 93 ? 22.983 -17.941 -9.021 1.00 93.50 93 TYR A CA 1
ATOM 710 C C . TYR A 1 93 ? 22.480 -17.527 -7.648 1.00 93.50 93 TYR A C 1
ATOM 712 O O . TYR A 1 93 ? 21.997 -18.340 -6.863 1.00 93.50 93 TYR A O 1
ATOM 720 N N . VAL A 1 94 ? 22.511 -16.223 -7.406 1.00 92.75 94 VAL A N 1
ATOM 721 C CA . VAL A 1 94 ? 21.847 -15.594 -6.267 1.00 92.75 94 VAL A CA 1
ATOM 722 C C . VAL A 1 94 ? 20.777 -14.637 -6.760 1.00 92.75 94 VAL A C 1
ATOM 724 O O . VAL A 1 94 ? 20.793 -14.171 -7.904 1.00 92.75 94 VAL A O 1
ATOM 727 N N . ARG A 1 95 ? 19.823 -14.328 -5.881 1.00 88.81 95 ARG A N 1
ATOM 728 C CA . ARG A 1 95 ? 18.818 -13.303 -6.155 1.00 88.81 95 ARG A CA 1
ATOM 729 C C . ARG A 1 95 ? 19.524 -11.972 -6.409 1.00 88.81 95 ARG A C 1
ATOM 731 O O . ARG A 1 95 ? 20.278 -11.506 -5.557 1.00 88.81 95 ARG A O 1
ATOM 738 N N . ALA A 1 96 ? 19.256 -11.358 -7.555 1.00 86.50 96 ALA A N 1
ATOM 739 C CA . ALA A 1 96 ? 19.721 -10.008 -7.830 1.00 86.50 96 ALA A CA 1
ATOM 740 C C . ALA A 1 96 ? 18.991 -8.994 -6.932 1.00 86.50 96 ALA A C 1
ATOM 742 O O . ALA A 1 96 ? 17.979 -9.305 -6.285 1.00 86.50 96 ALA A O 1
ATOM 743 N N . THR A 1 97 ? 19.510 -7.766 -6.882 1.00 78.88 97 THR A N 1
ATOM 744 C CA . THR A 1 97 ? 18.893 -6.682 -6.115 1.00 78.88 97 THR A CA 1
ATOM 745 C C . THR A 1 97 ? 17.434 -6.531 -6.514 1.00 78.88 97 THR A C 1
ATOM 747 O O . THR A 1 97 ? 17.092 -6.324 -7.677 1.00 78.88 97 THR A O 1
ATOM 750 N N . THR A 1 98 ? 16.561 -6.671 -5.523 1.00 70.06 98 THR A N 1
ATOM 751 C CA . THR A 1 98 ? 15.126 -6.577 -5.733 1.00 70.06 98 THR A CA 1
ATOM 752 C C . THR A 1 98 ? 14.753 -5.131 -6.026 1.00 70.06 98 THR A C 1
ATOM 754 O O . THR A 1 98 ? 15.022 -4.247 -5.218 1.00 70.06 98 THR A O 1
ATOM 757 N N . VAL A 1 99 ? 14.089 -4.905 -7.156 1.00 77.19 99 VAL A N 1
ATOM 758 C CA . VAL A 1 99 ? 13.617 -3.580 -7.563 1.00 77.19 99 VAL A CA 1
ATOM 759 C C . VAL A 1 99 ? 12.097 -3.575 -7.696 1.00 77.19 99 VAL A C 1
ATOM 761 O O . VAL A 1 99 ? 11.495 -4.522 -8.207 1.00 77.19 99 VAL A O 1
ATOM 764 N N . THR A 1 100 ? 11.468 -2.503 -7.211 1.00 84.25 100 THR A N 1
ATOM 765 C CA . THR A 1 100 ? 10.083 -2.179 -7.582 1.00 84.25 100 THR A CA 1
ATOM 766 C C . THR A 1 100 ? 10.086 -1.682 -9.019 1.00 84.25 100 THR A C 1
ATOM 768 O O . THR A 1 100 ? 10.987 -0.931 -9.400 1.00 84.25 100 THR A O 1
ATOM 771 N N . VAL A 1 101 ? 9.082 -2.067 -9.804 1.00 88.12 101 VAL A N 1
ATOM 772 C CA . VAL A 1 101 ? 8.925 -1.511 -11.148 1.00 88.12 101 VAL A CA 1
ATOM 773 C C . VAL A 1 101 ? 8.513 -0.049 -11.041 1.00 88.12 101 VAL A C 1
ATOM 775 O O . VAL A 1 101 ? 7.427 0.264 -10.552 1.00 88.12 101 VAL A O 1
ATOM 778 N N . GLN A 1 102 ? 9.386 0.839 -11.507 1.00 85.50 102 GLN A N 1
ATOM 779 C CA . GLN A 1 102 ? 9.069 2.256 -11.647 1.00 85.50 102 GLN A CA 1
ATOM 780 C C . GLN A 1 102 ? 8.180 2.445 -12.870 1.00 85.50 102 GLN A C 1
ATOM 782 O O . GLN A 1 102 ? 8.446 1.857 -13.917 1.00 85.50 102 GLN A O 1
ATOM 787 N N . GLY A 1 103 ? 7.115 3.227 -12.729 1.00 90.19 103 GLY A N 1
ATOM 788 C CA . GLY A 1 103 ? 6.247 3.560 -13.848 1.00 90.19 103 GLY A CA 1
ATOM 789 C C . GLY A 1 103 ? 6.704 4.814 -14.591 1.00 90.19 103 GLY A C 1
ATOM 790 O O . GLY A 1 103 ? 7.768 5.375 -14.300 1.00 90.19 103 GLY A O 1
ATOM 791 N N . PRO A 1 104 ? 5.915 5.239 -15.586 1.00 91.06 104 PRO A N 1
ATOM 792 C CA . PRO A 1 104 ? 6.248 6.385 -16.415 1.00 91.06 104 PRO A CA 1
ATOM 793 C C . PRO A 1 104 ? 6.367 7.645 -15.560 1.00 91.06 104 PRO A C 1
ATOM 795 O O . PRO A 1 104 ? 5.496 7.936 -14.742 1.00 91.06 104 PRO A O 1
ATOM 798 N N . ARG A 1 105 ? 7.464 8.387 -15.749 1.00 89.25 105 ARG A N 1
ATOM 799 C CA . ARG A 1 105 ? 7.666 9.735 -15.185 1.00 89.25 105 ARG A CA 1
ATOM 800 C C . ARG A 1 105 ? 7.540 9.817 -13.652 1.00 89.25 105 ARG A C 1
ATOM 802 O O . ARG A 1 105 ? 7.262 10.872 -13.103 1.00 89.25 105 ARG A O 1
ATOM 809 N N . GLY A 1 106 ? 7.783 8.707 -12.948 1.00 86.31 106 GLY A N 1
ATOM 810 C CA . GLY A 1 106 ? 7.687 8.630 -11.484 1.00 86.31 106 GLY A CA 1
ATOM 811 C C . GLY A 1 106 ? 6.298 8.257 -10.949 1.00 86.31 106 GLY A C 1
ATOM 812 O O . GLY A 1 106 ? 6.129 8.129 -9.736 1.00 86.31 106 GLY A O 1
ATOM 813 N N . LEU A 1 107 ? 5.314 8.027 -11.824 1.00 90.62 107 LEU A N 1
ATOM 814 C CA . LEU A 1 107 ? 4.012 7.478 -11.450 1.00 90.62 107 LEU A CA 1
ATOM 815 C C . LEU A 1 107 ? 4.092 5.955 -11.231 1.00 90.62 107 LEU A C 1
ATOM 817 O O . LEU A 1 107 ? 4.985 5.293 -11.764 1.00 90.62 107 LEU A O 1
ATOM 821 N N . PRO A 1 108 ? 3.157 5.352 -10.475 1.00 93.50 108 PRO A N 1
ATOM 822 C CA . PRO A 1 108 ? 3.029 3.899 -10.406 1.00 93.50 108 PRO A CA 1
ATOM 823 C C . PRO A 1 108 ? 2.774 3.279 -11.785 1.00 93.50 108 PRO A C 1
ATOM 825 O O . PRO A 1 108 ? 1.994 3.794 -12.578 1.00 93.50 108 PRO A O 1
ATOM 828 N N . VAL A 1 109 ? 3.412 2.141 -12.069 1.00 95.12 109 VAL A N 1
ATOM 829 C CA . VAL A 1 109 ? 3.308 1.483 -13.385 1.00 95.12 109 VAL A CA 1
ATOM 830 C C . VAL A 1 109 ? 1.950 0.805 -13.624 1.00 95.12 109 VAL A C 1
ATOM 832 O O . VAL A 1 109 ? 1.567 0.569 -14.766 1.00 95.12 109 VAL A O 1
ATOM 835 N N . VAL A 1 110 ? 1.219 0.493 -12.550 1.00 95.88 110 VAL A N 1
ATOM 836 C CA . VAL A 1 110 ? -0.127 -0.098 -12.589 1.00 95.88 110 VAL A CA 1
ATOM 837 C C . VAL A 1 110 ? -1.185 0.917 -12.173 1.00 95.88 110 VAL A C 1
ATOM 839 O O . VAL A 1 110 ? -0.901 1.830 -11.395 1.00 95.88 110 VAL A O 1
ATOM 842 N N . LYS A 1 111 ? -2.416 0.730 -12.649 1.00 96.25 111 LYS A N 1
ATOM 843 C CA . LYS A 1 111 ? -3.579 1.540 -12.279 1.00 96.25 111 LYS A CA 1
ATOM 844 C C . LYS A 1 111 ? -3.957 1.370 -10.794 1.00 96.25 111 LYS A C 1
ATOM 846 O O . LYS A 1 111 ? -3.718 0.303 -10.215 1.00 96.25 111 LYS A O 1
ATOM 851 N N . PRO A 1 112 ? -4.543 2.401 -10.158 1.00 96.50 112 PRO A N 1
ATOM 852 C CA . PRO A 1 112 ? -5.092 2.285 -8.809 1.00 96.50 112 PRO A CA 1
ATOM 853 C C . PRO A 1 112 ? -6.321 1.341 -8.765 1.00 96.50 112 PRO A C 1
ATOM 855 O O . PRO A 1 112 ? -6.944 1.098 -9.799 1.00 96.50 112 PRO A O 1
ATOM 858 N N . PRO A 1 113 ? -6.715 0.819 -7.584 1.00 96.50 113 PRO A N 1
ATOM 859 C CA . PRO A 1 113 ? -6.166 1.148 -6.275 1.00 96.50 113 PRO A CA 1
ATOM 860 C C . PRO A 1 113 ? -4.843 0.439 -5.958 1.00 96.50 113 PRO A C 1
ATOM 862 O O . PRO A 1 113 ? -4.722 -0.777 -6.114 1.00 96.50 113 PRO A O 1
ATOM 865 N N . TRP A 1 114 ? -3.860 1.189 -5.451 1.00 94.81 114 TRP A N 1
ATOM 866 C CA . TRP A 1 114 ? -2.540 0.638 -5.086 1.00 94.81 114 TRP A CA 1
ATOM 867 C C . TRP A 1 114 ? -2.513 -0.015 -3.710 1.00 94.81 114 TRP A C 1
ATOM 869 O O . TRP A 1 114 ? -1.651 -0.849 -3.426 1.00 94.81 114 TRP A O 1
ATOM 879 N N . SER A 1 115 ? -3.474 0.332 -2.865 1.00 95.06 115 SER A N 1
ATOM 880 C CA . SER A 1 115 ? -3.760 -0.359 -1.619 1.00 95.06 115 SER A CA 1
ATOM 881 C C . SER A 1 115 ? -5.264 -0.428 -1.420 1.00 95.06 115 SER A C 1
ATOM 883 O O . SER A 1 115 ? -5.991 0.532 -1.687 1.00 95.06 115 SER A O 1
ATOM 885 N N . LYS A 1 116 ? -5.750 -1.590 -0.987 1.00 96.00 116 LYS A N 1
ATOM 886 C CA . LYS A 1 116 ? -7.174 -1.820 -0.755 1.00 96.00 116 LYS A CA 1
ATOM 887 C C . LYS A 1 116 ? -7.412 -2.794 0.383 1.00 96.00 116 LYS A C 1
ATOM 889 O O . LYS A 1 116 ? -6.651 -3.739 0.575 1.00 96.00 116 LYS A O 1
ATOM 894 N N . ILE A 1 117 ? -8.519 -2.600 1.078 1.00 97.25 117 ILE A N 1
ATOM 895 C CA . ILE A 1 117 ? -9.107 -3.558 2.003 1.00 97.25 117 ILE A CA 1
ATOM 896 C C . ILE A 1 117 ? -10.226 -4.306 1.278 1.00 97.25 117 ILE A C 1
ATOM 898 O O . ILE A 1 117 ? -11.060 -3.689 0.616 1.00 97.25 117 ILE A O 1
ATOM 902 N N . THR A 1 118 ? -10.223 -5.635 1.361 1.00 97.94 118 THR A N 1
ATOM 903 C CA . THR A 1 118 ? -11.261 -6.496 0.773 1.00 97.94 118 THR A CA 1
ATOM 904 C C . THR A 1 118 ? -11.969 -7.268 1.871 1.00 97.94 118 THR A C 1
ATOM 906 O O . THR A 1 118 ? -11.307 -7.885 2.704 1.00 97.94 118 THR A O 1
ATOM 909 N N . ALA A 1 119 ? -13.299 -7.224 1.865 1.00 98.50 119 ALA A N 1
ATOM 910 C CA . ALA A 1 119 ? -14.146 -8.008 2.745 1.00 98.50 119 ALA A CA 1
ATOM 911 C C . ALA A 1 119 ? -14.662 -9.245 2.008 1.00 98.50 119 ALA A C 1
ATOM 913 O O . ALA A 1 119 ? -15.331 -9.132 0.978 1.00 98.50 119 ALA A O 1
ATOM 914 N N . THR A 1 120 ? -14.371 -10.417 2.556 1.00 98.62 120 THR A N 1
ATOM 915 C CA . THR A 1 120 ? -14.743 -11.720 2.006 1.00 98.62 120 THR A CA 1
ATOM 916 C C . THR A 1 120 ? -15.682 -12.420 2.970 1.00 98.62 120 THR A C 1
ATOM 918 O O . THR A 1 120 ? -15.375 -12.542 4.153 1.00 98.62 120 THR A O 1
ATOM 921 N N . ASP A 1 121 ? -16.814 -12.888 2.464 1.00 98.31 121 ASP A N 1
ATOM 922 C CA . ASP A 1 121 ? -17.670 -13.830 3.173 1.00 98.31 121 ASP A CA 1
ATOM 923 C C . ASP A 1 121 ? -17.030 -15.214 3.085 1.00 98.31 121 ASP A C 1
ATOM 925 O O . ASP A 1 121 ? -17.033 -15.846 2.027 1.00 98.31 121 ASP A O 1
ATOM 929 N N . MET A 1 122 ? -16.449 -15.672 4.191 1.00 98.12 122 MET A N 1
ATOM 930 C CA . MET A 1 122 ? -15.722 -16.940 4.237 1.00 98.12 122 MET A CA 1
ATOM 931 C C . MET A 1 122 ? -16.650 -18.153 4.201 1.00 98.12 122 MET A C 1
ATOM 933 O O . MET A 1 122 ? -16.195 -19.237 3.852 1.00 98.12 122 MET A O 1
ATOM 937 N N . ASN A 1 123 ? -17.940 -17.982 4.509 1.00 97.75 123 ASN A N 1
ATOM 938 C CA . ASN A 1 123 ? -18.914 -19.068 4.402 1.00 97.75 123 ASN A CA 1
ATOM 939 C C . ASN A 1 123 ? -19.282 -19.353 2.940 1.00 97.75 123 ASN A C 1
ATOM 941 O O . ASN A 1 123 ? -19.706 -20.460 2.621 1.00 97.75 123 ASN A O 1
ATOM 945 N N . LYS A 1 124 ? -19.136 -18.354 2.059 1.00 97.62 124 LYS A N 1
ATOM 946 C CA . LYS A 1 124 ? -19.474 -18.455 0.629 1.00 97.62 124 LYS A CA 1
ATOM 947 C C . LYS A 1 124 ? -18.267 -18.431 -0.305 1.00 97.62 124 LYS A C 1
ATOM 949 O O . LYS A 1 124 ? -18.392 -18.817 -1.460 1.00 97.62 124 LYS A O 1
ATOM 954 N N . GLY A 1 125 ? -17.117 -17.953 0.167 1.00 97.00 125 GLY A N 1
ATOM 955 C CA . GLY A 1 125 ? -15.949 -17.698 -0.677 1.00 97.00 125 GLY A CA 1
ATOM 956 C C . GLY A 1 125 ? -16.107 -16.471 -1.584 1.00 97.00 125 GLY A C 1
ATOM 957 O O . GLY A 1 125 ? -15.450 -16.385 -2.616 1.00 97.00 125 GLY A O 1
ATOM 958 N N . GLU A 1 126 ? -16.971 -15.520 -1.220 1.00 98.00 126 GLU A N 1
ATOM 959 C CA . GLU A 1 126 ? -17.336 -14.377 -2.068 1.00 98.00 126 GLU A CA 1
ATOM 960 C C . GLU A 1 126 ? -16.778 -13.059 -1.524 1.00 98.00 126 GLU A C 1
ATOM 962 O O . GLU A 1 126 ? -16.947 -12.728 -0.347 1.00 98.00 126 GLU A O 1
ATOM 967 N N . HIS A 1 127 ? -16.175 -12.243 -2.391 1.00 98.19 127 HIS A N 1
ATOM 968 C CA . HIS A 1 127 ? -15.840 -10.861 -2.048 1.00 98.19 127 HIS A CA 1
ATOM 969 C C . HIS A 1 127 ? -17.109 -10.006 -2.032 1.00 98.19 127 HIS A C 1
ATOM 971 O O . HIS A 1 127 ? -17.786 -9.858 -3.046 1.00 98.19 127 HIS A O 1
ATOM 977 N N . ARG A 1 128 ? -17.428 -9.421 -0.875 1.00 97.81 128 ARG A N 1
ATOM 978 C CA . ARG A 1 128 ? -18.620 -8.581 -0.697 1.00 97.81 128 ARG A CA 1
ATOM 979 C C . ARG A 1 128 ? -18.367 -7.136 -1.094 1.00 97.81 128 ARG A C 1
ATOM 981 O O . ARG A 1 128 ? -19.227 -6.505 -1.698 1.00 97.81 128 ARG A O 1
ATOM 988 N N . TRP A 1 129 ? -17.193 -6.615 -0.753 1.00 97.62 129 TRP A N 1
ATOM 989 C CA . TRP A 1 129 ? -16.763 -5.281 -1.151 1.00 97.62 129 TRP A CA 1
ATOM 990 C C . TRP A 1 129 ? -15.240 -5.146 -1.078 1.00 97.62 129 TRP A C 1
ATOM 992 O O . TRP A 1 129 ? -14.566 -5.842 -0.315 1.00 97.62 129 TRP A O 1
ATOM 1002 N N . SER A 1 130 ? -14.705 -4.192 -1.839 1.00 97.00 130 SER A N 1
ATOM 1003 C CA . SER A 1 130 ? -13.325 -3.718 -1.720 1.00 97.00 130 SER A CA 1
ATOM 1004 C C . SER A 1 130 ? -13.301 -2.191 -1.703 1.00 97.00 130 SER A C 1
ATOM 1006 O O . SER A 1 130 ? -14.067 -1.548 -2.422 1.00 97.00 130 SER A O 1
ATOM 1008 N N . LYS A 1 131 ? -12.414 -1.603 -0.898 1.00 95.69 131 LYS A N 1
ATOM 1009 C CA . LYS A 1 131 ? -12.215 -0.149 -0.812 1.00 95.69 131 LYS A CA 1
ATOM 1010 C C . LYS A 1 131 ? -10.738 0.193 -0.786 1.00 95.69 131 LYS A C 1
ATOM 1012 O O . LYS A 1 131 ? -9.955 -0.522 -0.168 1.00 95.69 131 LYS A O 1
ATOM 1017 N N . ALA A 1 132 ? -10.370 1.283 -1.448 1.00 95.50 132 ALA A N 1
ATOM 1018 C CA . ALA A 1 132 ? -9.014 1.800 -1.389 1.00 95.50 132 ALA A CA 1
ATOM 1019 C C . ALA A 1 132 ? -8.654 2.260 0.033 1.00 95.50 132 ALA A C 1
ATOM 1021 O O . ALA A 1 132 ? -9.523 2.707 0.787 1.00 95.50 132 ALA A O 1
ATOM 1022 N N . ILE A 1 133 ? -7.381 2.132 0.406 1.00 94.19 133 ILE A N 1
ATOM 1023 C CA . ILE A 1 133 ? -6.886 2.575 1.713 1.00 94.19 133 ILE A CA 1
ATOM 1024 C C . ILE A 1 133 ? -6.242 3.953 1.539 1.00 94.19 133 ILE A C 1
ATOM 1026 O O . ILE A 1 133 ? -5.110 4.066 1.075 1.00 94.19 133 ILE A O 1
ATOM 1030 N N . GLY A 1 134 ? -6.976 4.998 1.917 1.00 89.75 134 GLY A N 1
ATOM 1031 C CA . GLY A 1 134 ? -6.518 6.385 1.816 1.00 89.75 134 GLY A CA 1
ATOM 1032 C C . GLY A 1 134 ? -6.532 6.951 0.386 1.00 89.75 134 GLY A C 1
ATOM 1033 O O . GLY A 1 134 ? -6.962 6.275 -0.554 1.00 89.75 134 GLY A O 1
ATOM 1034 N N . PRO A 1 135 ? -6.090 8.207 0.218 1.00 91.75 135 PRO A N 1
ATOM 1035 C CA . PRO A 1 135 ? -5.996 8.863 -1.083 1.00 91.75 135 PRO A CA 1
ATOM 1036 C C . PRO A 1 135 ? -4.718 8.457 -1.835 1.00 91.75 135 PRO A C 1
ATOM 1038 O O . PRO A 1 135 ? -3.820 7.825 -1.278 1.00 91.75 135 PRO A O 1
ATOM 1041 N N . ALA A 1 136 ? -4.598 8.894 -3.090 1.00 93.44 136 ALA A N 1
ATOM 1042 C CA . ALA A 1 136 ? -3.329 8.877 -3.810 1.00 93.44 136 ALA A CA 1
ATOM 1043 C C . ALA A 1 136 ? -2.241 9.661 -3.039 1.00 93.44 136 ALA A C 1
ATOM 1045 O O . ALA A 1 136 ? -2.545 10.702 -2.436 1.00 93.44 136 ALA A O 1
ATOM 1046 N N . PRO A 1 137 ? -0.966 9.226 -3.097 1.00 88.81 137 PRO A N 1
ATOM 1047 C CA . PRO A 1 137 ? 0.136 9.974 -2.501 1.00 88.81 137 PRO A CA 1
ATOM 1048 C C . PRO A 1 137 ? 0.253 11.371 -3.121 1.00 88.81 137 PRO A C 1
ATOM 1050 O O . PRO A 1 137 ? -0.152 11.608 -4.260 1.00 88.81 137 PRO A O 1
ATOM 1053 N N . GLU A 1 138 ? 0.829 12.312 -2.374 1.00 86.75 138 GLU A N 1
ATOM 1054 C CA . GLU A 1 138 ? 0.982 13.702 -2.820 1.00 86.75 138 GLU A CA 1
ATOM 1055 C C . GLU A 1 138 ? 1.734 13.827 -4.152 1.00 86.75 138 GLU A C 1
ATOM 1057 O O . GLU A 1 138 ? 1.298 14.575 -5.026 1.00 86.75 138 GLU A O 1
ATOM 1062 N N . SER A 1 139 ? 2.784 13.026 -4.352 1.00 84.00 139 SER A N 1
ATOM 1063 C CA . SER A 1 139 ? 3.549 12.988 -5.605 1.00 84.00 139 SER A CA 1
ATOM 1064 C C . SER A 1 139 ? 2.697 12.658 -6.834 1.00 84.00 139 SER A C 1
ATOM 1066 O O . SER A 1 139 ? 2.988 13.140 -7.923 1.00 84.00 139 SER A O 1
ATOM 1068 N N . VAL A 1 140 ? 1.626 11.875 -6.667 1.00 91.19 140 VAL A N 1
ATOM 1069 C CA . VAL A 1 140 ? 0.662 11.575 -7.733 1.00 91.19 140 VAL A CA 1
ATOM 1070 C C . VAL A 1 140 ? -0.350 12.711 -7.872 1.00 91.19 140 VAL A C 1
ATOM 1072 O O . VAL A 1 140 ? -0.582 13.182 -8.979 1.00 91.19 140 VAL A O 1
ATOM 1075 N N . ARG A 1 141 ? -0.926 13.195 -6.762 1.00 90.75 141 ARG A N 1
ATOM 1076 C CA . ARG A 1 141 ? -1.937 14.275 -6.782 1.00 90.75 141 ARG A CA 1
ATOM 1077 C C . ARG A 1 141 ? -1.420 15.561 -7.429 1.00 90.75 141 ARG A C 1
ATOM 1079 O O . ARG A 1 141 ? -2.167 16.238 -8.128 1.00 90.75 141 ARG A O 1
ATOM 1086 N N . ASN A 1 142 ? -0.146 15.872 -7.208 1.00 89.56 142 ASN A N 1
ATOM 1087 C CA . ASN A 1 142 ? 0.501 17.084 -7.704 1.00 89.56 142 ASN A CA 1
ATOM 1088 C C . ASN A 1 142 ? 1.243 16.874 -9.037 1.00 89.56 142 ASN A C 1
ATOM 1090 O O . ASN A 1 142 ? 1.881 17.808 -9.531 1.00 89.56 142 ASN A O 1
ATOM 1094 N N . HIS A 1 143 ? 1.169 15.677 -9.631 1.00 92.06 143 HIS A N 1
ATOM 1095 C CA . HIS A 1 143 ? 1.920 15.344 -10.837 1.00 92.06 143 HIS A CA 1
ATOM 1096 C C . HIS A 1 143 ? 1.479 16.215 -12.033 1.00 92.06 143 HIS A C 1
ATOM 1098 O O . HIS A 1 143 ? 0.281 16.263 -12.333 1.00 92.06 143 HIS A O 1
ATOM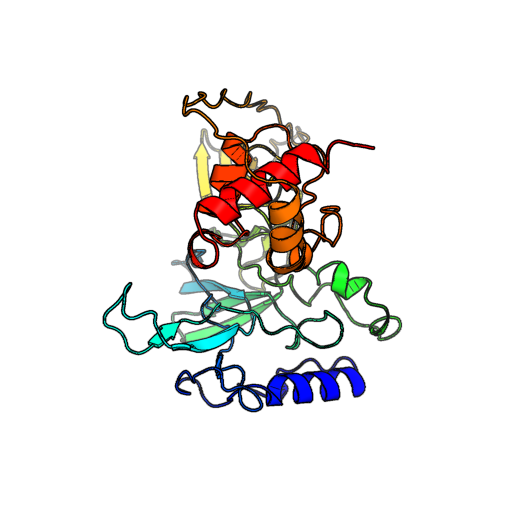 1104 N N . PRO A 1 144 ? 2.405 16.885 -12.753 1.00 91.62 144 PRO A N 1
ATOM 1105 C CA . PRO A 1 144 ? 2.062 17.798 -13.848 1.00 91.62 144 PRO A CA 1
ATOM 1106 C C . PRO A 1 144 ? 1.177 17.172 -14.929 1.00 91.62 144 PRO A C 1
ATOM 1108 O O . PRO A 1 144 ? 0.187 17.783 -15.319 1.00 91.62 144 PRO A O 1
ATOM 1111 N N . ASP A 1 145 ? 1.477 15.936 -15.335 1.00 93.06 145 ASP A N 1
ATOM 1112 C CA . ASP A 1 145 ? 0.735 15.236 -16.396 1.00 93.06 145 ASP A CA 1
ATOM 1113 C C . ASP A 1 145 ? -0.683 14.801 -15.996 1.00 93.06 145 ASP A C 1
ATOM 1115 O O . ASP A 1 145 ? -1.447 14.360 -16.847 1.00 93.06 145 ASP A O 1
ATOM 1119 N N . LEU A 1 146 ? -1.046 14.897 -14.710 1.00 95.88 146 LEU A N 1
ATOM 1120 C CA . LEU A 1 146 ? -2.382 14.529 -14.226 1.00 95.88 146 LEU A CA 1
ATOM 1121 C C . LEU A 1 146 ? -3.296 15.744 -14.015 1.00 95.88 146 LEU A C 1
ATOM 1123 O O . LEU A 1 146 ? -4.479 15.593 -13.694 1.00 95.88 146 LEU A O 1
ATOM 1127 N N . LYS A 1 147 ? -2.771 16.961 -14.203 1.00 95.25 147 LYS A N 1
ATOM 1128 C CA . LYS A 1 147 ? -3.539 18.200 -14.057 1.00 95.25 147 LYS A CA 1
ATOM 1129 C C . LYS A 1 147 ? -4.622 18.287 -15.131 1.00 95.25 147 LYS A C 1
ATOM 1131 O O . LYS A 1 147 ? -4.369 18.061 -16.306 1.00 95.25 147 LYS A O 1
ATOM 1136 N N . GLY A 1 148 ? -5.834 18.657 -14.720 1.00 95.50 148 GLY A N 1
ATOM 1137 C CA . GLY A 1 148 ? -6.963 18.851 -15.637 1.00 95.50 148 GLY A CA 1
ATOM 1138 C C . GLY A 1 148 ? -7.653 17.565 -16.106 1.00 95.50 148 GLY A C 1
ATOM 1139 O O . GLY A 1 148 ? -8.661 17.659 -16.794 1.00 95.50 148 GLY A O 1
ATOM 1140 N N . LEU A 1 149 ? -7.185 16.380 -15.692 1.00 96.44 149 LEU A N 1
ATOM 1141 C CA . LEU A 1 149 ? -7.792 15.098 -16.077 1.00 96.44 149 LEU A CA 1
ATOM 1142 C C . LEU A 1 149 ? -9.068 14.738 -15.290 1.00 96.44 149 LEU A C 1
ATOM 1144 O O . LEU A 1 149 ? -9.700 13.729 -15.581 1.00 96.44 149 LEU A O 1
ATOM 1148 N N . GLY A 1 150 ? -9.443 15.523 -14.272 1.00 95.50 150 GLY A N 1
ATOM 1149 C CA . GLY A 1 150 ? -10.654 15.273 -13.474 1.00 95.50 150 GLY A CA 1
ATOM 1150 C C . GLY A 1 150 ? -10.616 13.982 -12.643 1.00 95.50 150 GLY A C 1
ATOM 1151 O O . GLY A 1 150 ? -11.664 13.428 -12.324 1.00 95.50 150 GLY A O 1
ATOM 1152 N N . LEU A 1 151 ? -9.421 13.487 -12.307 1.00 96.44 151 LEU A N 1
ATOM 1153 C CA . LEU A 1 151 ? -9.236 12.247 -11.554 1.00 96.44 151 LEU A CA 1
ATOM 1154 C C . LEU A 1 151 ? -9.687 12.393 -10.092 1.00 96.44 151 LEU A C 1
ATOM 1156 O O . LEU A 1 151 ? -9.308 13.341 -9.402 1.00 96.44 151 LEU A O 1
ATOM 1160 N N . ASP A 1 152 ? -10.423 11.401 -9.587 1.00 95.94 152 ASP A N 1
ATOM 1161 C CA . ASP A 1 152 ? -10.737 11.295 -8.162 1.00 95.94 152 ASP A CA 1
ATOM 1162 C C . ASP A 1 152 ? -9.583 10.632 -7.398 1.00 95.94 152 ASP A C 1
ATOM 1164 O O . ASP A 1 152 ? -9.502 9.413 -7.243 1.00 95.94 152 ASP A O 1
ATOM 1168 N N . PHE A 1 153 ? -8.672 11.454 -6.885 1.00 95.88 153 PHE A N 1
ATOM 1169 C CA . PHE A 1 153 ? -7.537 10.976 -6.099 1.00 95.88 153 PHE A CA 1
ATOM 1170 C C . PHE A 1 153 ? -7.921 10.405 -4.728 1.00 95.88 153 PHE A C 1
ATOM 1172 O O . PHE A 1 153 ? -7.095 9.737 -4.104 1.00 95.88 153 PHE A O 1
ATOM 1179 N N . SER A 1 154 ? -9.136 10.653 -4.229 1.00 91.69 1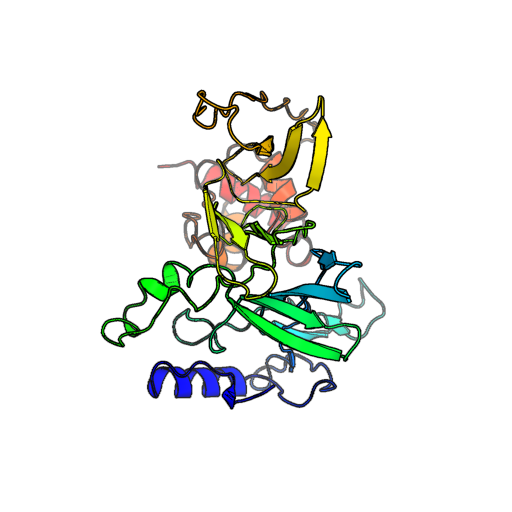54 SER A N 1
ATOM 1180 C CA . SER A 1 154 ? -9.547 10.204 -2.892 1.00 91.69 154 SER A CA 1
ATOM 1181 C C . SER A 1 154 ? -9.792 8.693 -2.816 1.00 91.69 154 SER A C 1
ATOM 1183 O O . SER A 1 154 ? -9.752 8.114 -1.731 1.00 91.69 154 SER A O 1
ATOM 1185 N N . THR A 1 155 ? -9.980 8.039 -3.966 1.00 90.81 155 THR A N 1
ATOM 1186 C CA . THR A 1 155 ? -10.334 6.616 -4.080 1.00 90.81 155 THR A CA 1
ATOM 1187 C C . THR A 1 155 ? -9.221 5.747 -4.673 1.00 90.81 155 THR A C 1
ATOM 1189 O O . THR A 1 155 ? -9.435 4.567 -4.949 1.00 90.81 155 THR A O 1
ATOM 1192 N N . MET A 1 156 ? -8.010 6.289 -4.833 1.00 95.38 156 MET A N 1
ATOM 1193 C CA . MET A 1 156 ? -6.892 5.587 -5.480 1.00 95.38 156 MET A CA 1
ATOM 1194 C C . MET A 1 156 ? -6.016 4.755 -4.534 1.00 95.38 156 MET A C 1
ATOM 1196 O O . MET A 1 156 ? -5.248 3.905 -4.990 1.00 95.38 156 MET A O 1
ATOM 1200 N N . GLY A 1 157 ? -6.129 4.954 -3.221 1.00 93.88 157 GLY A N 1
ATOM 1201 C CA . GLY A 1 157 ? -5.293 4.261 -2.245 1.00 93.88 157 GLY A CA 1
ATOM 1202 C C . GLY A 1 157 ? -3.872 4.812 -2.205 1.00 93.88 157 GLY A C 1
ATOM 1203 O O . GLY A 1 157 ? -3.334 5.263 -3.213 1.00 93.88 157 GLY A O 1
ATOM 1204 N N . TYR A 1 158 ? -3.221 4.739 -1.050 1.00 92.31 158 TYR A N 1
ATOM 1205 C CA . TYR A 1 158 ? -1.810 5.107 -0.960 1.00 92.31 158 TYR A CA 1
ATOM 1206 C C . TYR A 1 158 ? -0.937 3.991 -1.558 1.00 92.31 158 TYR A C 1
ATOM 1208 O O . TYR A 1 158 ? -1.288 2.807 -1.509 1.00 92.31 158 TYR A O 1
ATOM 1216 N N . THR A 1 159 ? 0.227 4.331 -2.108 1.00 89.56 159 THR A N 1
ATOM 1217 C CA . THR A 1 159 ? 1.167 3.336 -2.641 1.00 89.56 159 THR A CA 1
ATOM 1218 C C . THR A 1 159 ? 1.930 2.623 -1.524 1.00 89.56 159 THR A C 1
ATOM 1220 O O . THR A 1 159 ? 2.301 3.205 -0.511 1.00 89.56 159 THR A O 1
ATOM 1223 N N . SER A 1 160 ? 2.224 1.339 -1.715 1.00 86.56 160 SER A N 1
ATOM 1224 C CA . SER A 1 160 ? 3.097 0.559 -0.822 1.00 86.56 160 SER A CA 1
ATOM 1225 C C . SER A 1 160 ? 2.604 0.337 0.622 1.00 86.56 160 SER A C 1
ATOM 1227 O O . SER A 1 160 ? 3.353 -0.239 1.413 1.00 86.56 160 SER A O 1
ATOM 1229 N N . ILE A 1 161 ? 1.363 0.702 0.969 1.00 91.19 161 ILE A N 1
ATOM 1230 C CA . ILE A 1 161 ? 0.788 0.472 2.308 1.00 91.19 161 ILE A CA 1
ATOM 1231 C C . ILE A 1 161 ? -0.106 -0.773 2.355 1.00 91.19 161 ILE A C 1
ATOM 1233 O O . ILE A 1 161 ? -0.763 -1.128 1.380 1.00 91.19 161 ILE A O 1
ATOM 1237 N N . ARG A 1 162 ? -0.158 -1.425 3.520 1.00 92.56 162 ARG A N 1
ATOM 1238 C CA . ARG A 1 162 ? -1.106 -2.505 3.862 1.00 92.56 162 ARG A CA 1
ATOM 1239 C C . ARG A 1 162 ? -1.269 -2.599 5.393 1.00 92.56 162 ARG A C 1
ATOM 1241 O O . ARG A 1 162 ? -0.790 -3.547 6.001 1.00 92.56 162 ARG A O 1
ATOM 1248 N N . PRO A 1 163 ? -1.844 -1.572 6.034 1.00 94.62 163 PRO A N 1
ATOM 1249 C CA . PRO A 1 163 ? -2.042 -1.500 7.489 1.00 94.62 163 PRO A CA 1
ATOM 1250 C C . PRO A 1 163 ? -2.794 -2.703 8.059 1.00 94.62 163 PRO A C 1
ATOM 1252 O O . PRO A 1 163 ? -3.702 -3.227 7.424 1.00 94.62 163 PRO A O 1
ATOM 1255 N N . SER A 1 164 ? -2.459 -3.098 9.286 1.00 95.50 164 SER A N 1
ATOM 1256 C CA . SER A 1 164 ? -3.159 -4.168 9.998 1.00 95.50 164 SER A CA 1
ATOM 1257 C C . SER A 1 164 ? -4.590 -3.751 10.378 1.00 95.50 164 SER A C 1
ATOM 1259 O O . SER A 1 164 ? -4.780 -2.659 10.925 1.00 95.50 164 SER A O 1
ATOM 1261 N N . PRO A 1 165 ? -5.599 -4.601 10.121 1.00 97.06 165 PRO A N 1
ATOM 1262 C CA . PRO A 1 165 ? -6.989 -4.320 10.455 1.00 97.06 165 PRO A CA 1
ATOM 1263 C C . PRO A 1 165 ? -7.332 -4.754 11.888 1.00 97.06 165 PRO A C 1
ATOM 1265 O O . PRO A 1 165 ? -6.832 -5.763 12.379 1.00 97.06 165 PRO A O 1
ATOM 1268 N N . LEU A 1 166 ? -8.277 -4.059 12.519 1.00 97.81 166 LEU A N 1
ATOM 1269 C CA . LEU A 1 166 ? -8.955 -4.501 13.742 1.00 97.81 166 LEU A CA 1
ATOM 1270 C C . LEU A 1 166 ? -10.461 -4.501 13.504 1.00 97.81 166 LEU A C 1
ATOM 1272 O O . LEU A 1 166 ? -11.050 -3.447 13.282 1.00 97.81 166 LEU A O 1
ATOM 1276 N N . VAL A 1 167 ? -11.103 -5.663 13.585 1.00 98.31 167 VAL A N 1
ATOM 1277 C CA . VAL A 1 167 ? -12.566 -5.759 13.525 1.00 98.31 167 VAL A CA 1
ATOM 1278 C C . VAL A 1 167 ? -13.143 -5.907 14.927 1.00 98.31 167 VAL A C 1
ATOM 1280 O O . VAL A 1 167 ? -12.623 -6.634 15.768 1.00 98.31 167 VAL A O 1
ATOM 1283 N N . THR A 1 168 ? -14.235 -5.200 15.180 1.00 96.38 168 THR A N 1
ATOM 1284 C CA . THR A 1 168 ? -15.037 -5.306 16.399 1.00 96.38 168 THR A CA 1
ATOM 1285 C C . THR A 1 168 ? -16.442 -5.804 16.055 1.00 96.38 168 THR A C 1
ATOM 1287 O O . THR A 1 168 ? -16.796 -6.012 14.887 1.00 96.38 168 THR A O 1
ATOM 1290 N N . LYS A 1 169 ? -17.304 -5.946 17.070 1.00 94.19 169 LYS A N 1
ATOM 1291 C CA . LYS A 1 169 ? -18.712 -6.306 16.853 1.00 94.19 169 LYS A CA 1
ATOM 1292 C C . LYS A 1 169 ? -19.424 -5.348 15.887 1.00 94.19 169 LYS A C 1
ATOM 1294 O O . LYS A 1 169 ? -20.294 -5.803 15.151 1.00 94.19 169 LYS A O 1
ATOM 1299 N N . SER A 1 170 ? -19.053 -4.069 15.853 1.00 92.94 170 SER A N 1
ATOM 1300 C CA . SER A 1 170 ? -19.744 -3.040 15.062 1.00 92.94 170 SER A CA 1
ATOM 1301 C C . SER A 1 170 ? -18.916 -2.470 13.911 1.00 92.94 170 SER A C 1
ATOM 1303 O O . SER A 1 170 ? -19.467 -2.207 12.849 1.00 92.94 170 SER A O 1
ATOM 1305 N N . LEU A 1 171 ? -17.611 -2.281 14.098 1.00 97.38 171 LEU A N 1
ATOM 1306 C CA . LEU A 1 171 ? -16.774 -1.485 13.196 1.00 97.38 171 LEU A CA 1
ATOM 1307 C C . LEU A 1 171 ? -15.463 -2.185 12.858 1.00 97.38 171 LEU A C 1
ATOM 1309 O O . LEU A 1 171 ? -14.930 -2.948 13.667 1.00 97.38 171 LEU A O 1
ATOM 1313 N N . LEU A 1 172 ? -14.937 -1.869 11.678 1.00 98.19 172 LEU A N 1
ATOM 1314 C CA . LEU A 1 172 ? -13.582 -2.194 11.245 1.00 98.19 172 LEU A CA 1
ATOM 1315 C C . LEU A 1 172 ? -12.696 -0.954 11.412 1.00 98.19 172 LEU A C 1
ATOM 1317 O O . LEU A 1 172 ? -13.117 0.148 11.085 1.00 98.19 172 LEU A O 1
ATOM 1321 N N . PHE A 1 173 ? -11.470 -1.126 11.888 1.00 97.62 173 PHE A N 1
ATOM 1322 C CA . PHE A 1 173 ? -10.509 -0.054 12.118 1.00 97.62 173 PHE A CA 1
ATOM 1323 C C . PHE A 1 173 ? -9.193 -0.318 11.394 1.00 97.62 173 PHE A C 1
ATOM 1325 O O . PHE A 1 173 ? -8.748 -1.465 11.313 1.00 97.62 173 PHE A O 1
ATOM 1332 N N . MET A 1 174 ? -8.565 0.743 10.887 1.00 95.81 174 MET A N 1
ATOM 1333 C CA . MET A 1 174 ? -7.308 0.651 10.143 1.00 95.81 174 MET A CA 1
ATOM 1334 C C . MET A 1 174 ? -6.568 1.992 10.129 1.00 95.81 174 MET A C 1
ATOM 1336 O O . MET A 1 174 ? -7.198 3.042 10.010 1.00 95.81 174 MET A O 1
ATOM 1340 N N . GLY A 1 175 ? -5.237 1.963 10.228 1.00 94.62 175 GLY A N 1
ATOM 1341 C CA . GLY A 1 175 ? -4.396 3.136 9.953 1.00 94.62 175 GLY A CA 1
ATOM 1342 C C . GLY A 1 175 ? -4.238 3.409 8.455 1.00 94.62 175 GLY A C 1
ATOM 1343 O O . GLY A 1 175 ? -4.680 2.618 7.631 1.00 94.62 175 GLY A O 1
ATOM 1344 N N . GLU A 1 176 ? -3.579 4.506 8.092 1.00 91.19 176 GLU A N 1
ATOM 1345 C CA . GLU A 1 176 ? -3.168 4.813 6.712 1.00 91.19 176 GLU A CA 1
ATOM 1346 C C . GLU A 1 176 ? -1.682 4.487 6.462 1.00 91.19 176 GLU A C 1
ATOM 1348 O O . GLU A 1 176 ? -1.212 4.550 5.333 1.00 91.19 176 GLU A O 1
ATOM 1353 N N . SER A 1 177 ? -0.945 4.058 7.491 1.00 89.12 177 SER A N 1
ATOM 1354 C CA . SER A 1 177 ? 0.396 3.475 7.368 1.00 89.12 177 SER A CA 1
ATOM 1355 C C . SER A 1 177 ? 0.396 2.009 7.800 1.00 89.12 177 SER A C 1
ATOM 1357 O O . SER A 1 177 ? -0.247 1.632 8.781 1.00 89.12 177 SER A O 1
ATOM 1359 N N . GLY A 1 178 ? 1.162 1.179 7.090 1.00 75.94 178 GLY A N 1
ATOM 1360 C CA . GLY A 1 178 ? 1.295 -0.254 7.376 1.00 75.94 178 GLY A CA 1
ATOM 1361 C C . GLY A 1 178 ? 2.727 -0.764 7.500 1.00 75.94 178 GLY A C 1
ATOM 1362 O O . GLY A 1 178 ? 2.938 -1.971 7.401 1.00 75.94 178 GLY A O 1
ATOM 1363 N N . SER A 1 179 ? 3.709 0.123 7.664 1.00 78.69 179 SER A N 1
ATOM 1364 C CA . SER A 1 179 ? 5.123 -0.244 7.813 1.00 78.69 179 SER A CA 1
ATOM 1365 C C . SER A 1 179 ? 5.581 -0.122 9.263 1.00 78.69 179 SER A C 1
ATOM 1367 O O . SER A 1 179 ? 5.131 0.771 9.973 1.00 78.69 179 SER A O 1
ATOM 1369 N N . LEU A 1 180 ? 6.549 -0.946 9.675 1.00 78.75 180 LEU A N 1
ATOM 1370 C CA . LEU A 1 180 ? 7.191 -0.850 10.994 1.00 78.75 180 LEU A CA 1
ATOM 1371 C C . LEU A 1 180 ? 7.887 0.504 11.224 1.00 78.75 180 LEU A C 1
ATOM 1373 O O . LEU A 1 180 ? 8.086 0.908 12.365 1.00 78.75 180 LEU A O 1
ATOM 1377 N N . SER A 1 181 ? 8.260 1.205 10.150 1.00 77.06 181 SER A N 1
ATOM 1378 C CA . SER A 1 181 ? 8.872 2.537 10.214 1.00 77.06 181 SER A CA 1
ATOM 1379 C C . SER A 1 181 ? 7.864 3.689 10.225 1.00 77.06 181 SER A C 1
ATOM 1381 O O . SER A 1 181 ? 8.283 4.835 10.340 1.00 77.06 181 SER A O 1
ATOM 1383 N N . GLY A 1 182 ? 6.571 3.411 10.032 1.00 80.44 182 GLY A N 1
ATOM 1384 C CA . GLY A 1 182 ? 5.523 4.426 9.859 1.00 80.44 182 GLY A CA 1
ATOM 1385 C C . GLY A 1 182 ? 5.423 4.987 8.444 1.00 80.44 182 GLY A C 1
ATOM 1386 O O . GLY A 1 182 ? 4.403 5.557 8.083 1.00 80.44 182 GLY A O 1
ATOM 1387 N N . ASP A 1 183 ? 6.441 4.788 7.612 1.00 81.19 183 ASP A N 1
ATOM 1388 C CA . ASP A 1 183 ? 6.451 5.229 6.219 1.00 81.19 183 ASP A CA 1
ATOM 1389 C C . ASP A 1 183 ? 6.356 4.045 5.247 1.00 81.19 183 ASP A C 1
ATOM 1391 O O . ASP A 1 183 ? 6.995 3.013 5.482 1.00 81.19 183 ASP A O 1
ATOM 1395 N N . PRO A 1 184 ? 5.640 4.181 4.115 1.00 84.25 184 PRO A N 1
ATOM 1396 C CA . PRO A 1 184 ? 4.870 5.351 3.685 1.00 84.25 184 PRO A CA 1
ATOM 1397 C C . PRO A 1 184 ? 3.430 5.356 4.239 1.00 84.25 184 PRO A C 1
ATOM 1399 O O . PRO A 1 184 ? 3.000 4.404 4.889 1.00 84.25 184 PRO A O 1
ATOM 1402 N N . GLY A 1 185 ? 2.678 6.417 3.935 1.00 86.25 185 GLY A N 1
ATOM 1403 C CA . GLY A 1 185 ? 1.280 6.594 4.335 1.00 86.25 185 GLY A CA 1
ATOM 1404 C C . GLY A 1 185 ? 1.058 7.866 5.147 1.00 86.25 185 GLY A C 1
ATOM 1405 O O . GLY A 1 185 ? 1.970 8.690 5.300 1.00 86.25 185 GLY A O 1
ATOM 1406 N N . GLY A 1 186 ? -0.160 8.008 5.661 1.00 88.56 186 GLY A N 1
ATOM 1407 C CA . GLY A 1 186 ? -0.579 9.129 6.496 1.00 88.56 186 GLY A CA 1
ATOM 1408 C C . GLY A 1 186 ? -0.865 8.750 7.948 1.00 88.56 186 GLY A C 1
ATOM 1409 O O . GLY A 1 186 ? -0.814 7.589 8.358 1.00 88.56 186 GLY A O 1
ATOM 1410 N N . GLU A 1 187 ? -1.196 9.771 8.728 1.00 92.12 187 GLU A N 1
ATOM 1411 C CA . GLU A 1 187 ? -1.477 9.687 10.169 1.00 92.12 187 GLU A CA 1
ATOM 1412 C C . GLU A 1 187 ? -2.941 9.337 10.466 1.00 92.12 187 GLU A C 1
ATOM 1414 O O . GLU A 1 187 ? -3.353 9.228 11.620 1.00 92.12 187 GLU A O 1
ATOM 1419 N N . MET A 1 188 ? -3.755 9.162 9.426 1.00 93.88 188 MET A N 1
ATOM 1420 C CA . MET A 1 188 ? -5.180 8.915 9.584 1.00 93.88 188 MET A CA 1
ATOM 1421 C C . MET A 1 188 ? -5.446 7.494 10.077 1.00 93.88 188 MET A C 1
ATOM 1423 O O . MET A 1 188 ? -5.040 6.511 9.461 1.00 93.88 188 MET A O 1
ATOM 1427 N N . PHE A 1 189 ? -6.204 7.389 11.162 1.00 95.75 189 PHE A N 1
ATOM 1428 C CA . PHE A 1 189 ? -6.819 6.165 11.650 1.00 95.75 189 PHE A CA 1
ATOM 1429 C C . PHE A 1 189 ? -8.320 6.223 11.391 1.00 95.75 189 PHE A C 1
ATOM 1431 O O . PHE A 1 189 ? -9.000 7.167 11.792 1.00 95.75 189 PHE A O 1
ATOM 1438 N N . ARG A 1 190 ? -8.851 5.229 10.686 1.00 95.25 190 ARG A N 1
ATOM 1439 C CA . ARG A 1 190 ? -10.231 5.242 10.202 1.00 95.25 190 ARG A CA 1
ATOM 1440 C C . ARG A 1 190 ? -11.055 4.145 10.834 1.00 95.25 190 ARG A C 1
ATOM 1442 O O . ARG A 1 190 ? -10.578 3.027 11.015 1.00 95.25 190 ARG A O 1
ATOM 1449 N N . ALA A 1 191 ? -12.310 4.479 11.107 1.00 96.62 191 ALA A N 1
ATOM 1450 C CA . ALA A 1 191 ? -13.359 3.522 11.397 1.00 96.62 191 ALA A CA 1
ATOM 1451 C C . ALA A 1 191 ? -14.246 3.364 10.160 1.00 96.62 191 ALA A C 1
ATOM 1453 O O . ALA A 1 191 ? -14.698 4.349 9.570 1.00 96.62 191 ALA A O 1
ATOM 1454 N N . TYR A 1 192 ? -14.521 2.121 9.801 1.00 97.12 192 TYR A N 1
ATOM 1455 C CA . TYR A 1 192 ? -15.337 1.725 8.670 1.00 97.12 192 TYR A CA 1
ATOM 1456 C C . TYR A 1 192 ? -16.571 0.987 9.180 1.00 97.12 192 TYR A C 1
ATOM 1458 O O . TYR A 1 192 ? -16.479 0.128 10.065 1.00 97.12 192 TYR A O 1
ATOM 1466 N N . ASP A 1 193 ? -17.718 1.274 8.572 1.00 97.31 193 ASP A N 1
ATOM 1467 C CA . ASP A 1 193 ? -18.845 0.355 8.599 1.00 97.31 193 ASP A CA 1
ATOM 1468 C C . ASP A 1 193 ? -18.404 -0.958 7.939 1.00 97.31 193 ASP A C 1
ATOM 1470 O O . ASP A 1 193 ? -18.055 -0.988 6.758 1.00 97.31 193 ASP A O 1
ATOM 1474 N N . LYS A 1 194 ? -18.370 -2.050 8.706 1.00 96.44 194 LYS A N 1
ATOM 1475 C CA . LYS A 1 194 ? -17.794 -3.314 8.224 1.00 96.44 194 LYS A CA 1
ATOM 1476 C C . LYS A 1 194 ? -18.669 -4.025 7.183 1.00 96.44 194 LYS A C 1
ATOM 1478 O O . LYS A 1 194 ? -18.179 -4.903 6.478 1.00 96.44 194 LYS A O 1
ATOM 1483 N N . ALA A 1 195 ? -19.946 -3.657 7.076 1.00 95.62 195 ALA A N 1
ATOM 1484 C CA . ALA A 1 195 ? -20.865 -4.239 6.102 1.00 95.62 195 ALA A CA 1
ATOM 1485 C C . ALA A 1 195 ? -20.693 -3.625 4.703 1.00 95.62 195 ALA A C 1
ATOM 1487 O O . ALA A 1 195 ? -20.779 -4.345 3.714 1.00 95.62 195 ALA A O 1
ATOM 1488 N N . SER A 1 196 ? -20.411 -2.323 4.618 1.00 95.81 196 SER A N 1
ATOM 1489 C CA . SER A 1 196 ? -20.331 -1.564 3.358 1.00 95.81 196 SER A CA 1
ATOM 1490 C C . SER A 1 196 ? -18.933 -1.051 2.998 1.00 95.81 196 SER A C 1
ATOM 1492 O O . SER A 1 196 ? -18.697 -0.630 1.863 1.00 95.81 196 SER A O 1
ATOM 1494 N N . GLY A 1 197 ? -18.010 -1.014 3.960 1.00 94.81 197 GLY A N 1
ATOM 1495 C CA . GLY A 1 197 ? -16.699 -0.382 3.815 1.00 94.81 197 GLY A CA 1
ATOM 1496 C C . GLY A 1 197 ? -16.746 1.152 3.814 1.00 94.81 197 GLY A C 1
ATOM 1497 O O . GLY A 1 197 ? -15.747 1.792 3.488 1.00 94.81 197 GLY A O 1
ATOM 1498 N N . LYS A 1 198 ? -17.885 1.776 4.147 1.00 94.94 198 LYS A N 1
ATOM 1499 C CA . LYS A 1 198 ? -17.991 3.237 4.260 1.00 94.94 198 LYS A CA 1
ATOM 1500 C C . LYS A 1 198 ? -17.184 3.732 5.460 1.00 94.94 198 LYS A C 1
ATOM 1502 O O . LYS A 1 198 ? -17.361 3.230 6.566 1.00 94.94 198 LYS A O 1
ATOM 1507 N N . VAL A 1 199 ? -16.352 4.754 5.265 1.00 94.31 199 VAL A N 1
ATOM 1508 C CA . VAL A 1 199 ? -15.688 5.457 6.373 1.00 94.31 199 VAL A CA 1
ATOM 1509 C C . VAL A 1 199 ? -16.748 6.197 7.193 1.00 94.31 199 VAL A C 1
ATOM 1511 O O . VAL A 1 199 ? -17.511 6.994 6.649 1.00 94.31 199 VAL A O 1
ATOM 1514 N N . VAL A 1 200 ? -16.816 5.911 8.494 1.00 95.88 200 VAL A N 1
ATOM 1515 C CA . VAL A 1 200 ? -17.761 6.540 9.436 1.00 95.88 200 VAL A CA 1
ATOM 1516 C C . VAL A 1 200 ? -17.075 7.474 10.427 1.00 95.88 200 VAL A C 1
ATOM 1518 O O . VAL A 1 200 ? -17.736 8.324 11.017 1.00 95.88 200 VAL A O 1
ATOM 1521 N N . ALA A 1 201 ? -15.760 7.334 10.608 1.00 94.44 201 ALA A N 1
ATOM 1522 C CA . ALA A 1 201 ? -14.955 8.271 11.376 1.00 94.44 201 ALA A CA 1
ATOM 1523 C C . ALA A 1 201 ? -13.511 8.288 10.874 1.00 94.44 201 ALA A C 1
ATOM 1525 O O . ALA A 1 201 ? -12.959 7.257 10.482 1.00 94.44 201 ALA A O 1
ATOM 1526 N N . GLU A 1 202 ? -12.900 9.461 10.965 1.00 94.38 202 GLU A N 1
ATOM 1527 C CA . GLU A 1 202 ? -11.490 9.697 10.698 1.00 94.38 202 GLU A CA 1
ATOM 1528 C C . GLU A 1 202 ? -10.853 10.342 11.934 1.00 94.38 202 GLU A C 1
ATOM 1530 O O . GLU A 1 202 ? -11.406 11.273 12.519 1.00 94.38 202 GLU A O 1
ATOM 1535 N N . ILE A 1 203 ? -9.714 9.809 12.367 1.00 94.81 203 ILE A N 1
ATOM 1536 C CA . ILE A 1 203 ? -9.024 10.198 13.596 1.00 94.81 203 ILE A CA 1
ATOM 1537 C C . ILE A 1 203 ? -7.562 10.432 13.234 1.00 94.81 203 ILE A C 1
ATOM 1539 O O . ILE A 1 203 ? -6.864 9.490 12.869 1.00 94.81 203 ILE A O 1
ATOM 1543 N N . ALA A 1 204 ? -7.090 11.671 13.335 1.00 94.69 204 ALA A N 1
ATOM 1544 C CA . ALA A 1 204 ? -5.670 11.963 13.173 1.00 94.69 204 ALA A CA 1
ATOM 1545 C C . ALA A 1 204 ? -4.892 11.430 14.387 1.00 94.69 204 ALA A C 1
ATOM 1547 O O . ALA A 1 204 ? -5.196 11.779 15.533 1.00 94.69 204 ALA A O 1
ATOM 1548 N N . LEU A 1 205 ? -3.916 10.562 14.136 1.00 94.50 205 LEU A N 1
ATOM 1549 C CA . LEU A 1 205 ? -2.937 10.134 15.128 1.00 94.50 205 LEU A CA 1
ATOM 1550 C C . LEU A 1 205 ? -1.806 11.174 15.222 1.00 94.50 205 LEU A C 1
ATOM 1552 O O . LEU A 1 205 ? -1.572 11.898 14.262 1.00 94.50 205 LEU A O 1
ATOM 1556 N N . PRO A 1 206 ? -1.081 11.256 16.351 1.00 92.62 206 PRO A N 1
ATOM 1557 C CA . PRO A 1 206 ? 0.066 12.161 16.483 1.00 92.62 206 PRO A CA 1
ATOM 1558 C C . PRO A 1 206 ? 1.257 11.775 15.588 1.00 92.62 206 PRO A C 1
ATOM 1560 O O . PRO A 1 206 ? 2.146 12.591 15.381 1.00 92.62 206 PRO A O 1
ATOM 1563 N N . ALA A 1 207 ? 1.279 10.538 15.087 1.00 92.00 207 ALA A N 1
ATOM 1564 C CA . ALA A 1 207 ? 2.240 10.041 14.114 1.00 92.00 207 ALA A CA 1
ATOM 1565 C C . ALA A 1 207 ? 1.659 8.839 13.359 1.00 92.00 207 ALA A C 1
ATOM 1567 O O . ALA A 1 207 ? 0.583 8.325 13.678 1.00 92.00 207 ALA A O 1
ATOM 1568 N N . LYS A 1 208 ? 2.390 8.369 12.350 1.00 92.44 208 LYS A N 1
ATOM 1569 C CA . LYS A 1 208 ? 1.974 7.260 11.488 1.00 92.44 208 LYS A CA 1
ATOM 1570 C C . LYS A 1 208 ? 1.962 5.934 12.252 1.00 92.44 208 LYS A C 1
ATOM 1572 O O . LYS A 1 208 ? 2.840 5.659 13.069 1.00 92.44 208 LYS A O 1
ATOM 1577 N N . SER A 1 209 ? 0.964 5.098 11.971 1.00 93.19 209 SER A N 1
ATOM 1578 C CA . SER A 1 209 ? 0.813 3.784 12.602 1.00 93.19 209 SER A CA 1
ATOM 1579 C C . SER A 1 209 ? 1.909 2.809 12.176 1.00 93.19 209 SER A C 1
ATOM 1581 O O . SER A 1 209 ? 2.218 2.715 10.986 1.00 93.19 209 SER A O 1
ATOM 1583 N N . THR A 1 210 ? 2.448 2.044 13.130 1.00 90.25 210 THR A N 1
ATOM 1584 C CA . THR A 1 210 ? 3.558 1.097 12.887 1.00 90.25 210 THR A CA 1
ATOM 1585 C C . THR A 1 210 ? 3.272 -0.354 13.244 1.00 90.25 210 THR A C 1
ATOM 1587 O O . THR A 1 210 ? 4.081 -1.235 12.958 1.00 90.25 210 THR A O 1
ATOM 1590 N N . GLY A 1 211 ? 2.097 -0.638 13.805 1.00 86.25 211 GLY A N 1
ATOM 1591 C CA . GLY A 1 211 ? 1.713 -1.984 14.220 1.00 86.25 211 GLY A CA 1
ATOM 1592 C C . GLY A 1 211 ? 0.214 -2.242 14.156 1.00 86.25 211 GLY A C 1
ATOM 1593 O O . GLY A 1 211 ? -0.572 -1.402 13.710 1.00 86.25 211 GLY A O 1
ATOM 1594 N N . ALA A 1 212 ? -0.175 -3.433 14.610 1.00 93.25 212 ALA A N 1
ATOM 1595 C CA . ALA A 1 212 ? -1.569 -3.837 14.659 1.00 93.25 212 ALA A CA 1
ATOM 1596 C C . ALA A 1 212 ? -2.326 -3.112 15.784 1.00 93.25 212 ALA A C 1
ATOM 1598 O O . ALA A 1 212 ? -1.870 -3.132 16.930 1.00 93.25 212 ALA A O 1
ATOM 1599 N N . PRO A 1 213 ? -3.481 -2.486 15.490 1.00 95.75 213 PRO A N 1
ATOM 1600 C CA . PRO A 1 213 ? -4.347 -1.962 16.532 1.00 95.75 213 PRO A CA 1
ATOM 1601 C C . PRO A 1 213 ? -4.947 -3.102 17.361 1.00 95.75 213 PRO A C 1
ATOM 1603 O O . PRO A 1 213 ? -5.331 -4.145 16.835 1.00 95.75 213 PRO A O 1
ATOM 1606 N N . MET A 1 214 ? -5.085 -2.870 18.662 1.00 96.56 214 MET A N 1
ATOM 1607 C CA . MET A 1 214 ? -5.718 -3.788 19.612 1.00 96.56 214 MET A CA 1
ATOM 1608 C C . MET A 1 214 ? -6.837 -3.087 20.379 1.00 96.56 214 MET A C 1
ATOM 1610 O O . MET A 1 214 ? -6.876 -1.860 20.455 1.00 96.56 214 MET A O 1
ATOM 1614 N N . THR A 1 215 ? -7.749 -3.850 20.980 1.00 97.50 215 THR A N 1
ATOM 1615 C CA . THR A 1 215 ? -8.811 -3.297 21.830 1.00 97.50 215 THR A CA 1
ATOM 1616 C C . THR A 1 215 ? -8.991 -4.102 23.109 1.00 97.50 215 THR A C 1
ATOM 1618 O O . THR A 1 215 ? -8.789 -5.313 23.114 1.00 97.50 215 THR A O 1
ATOM 1621 N N . TYR A 1 216 ? -9.363 -3.431 24.199 1.00 96.50 216 TYR A N 1
ATOM 1622 C CA . TYR A 1 216 ? -9.664 -4.061 25.486 1.00 96.50 216 TYR A CA 1
ATOM 1623 C C . TYR A 1 216 ? -10.661 -3.229 26.299 1.00 96.50 216 TYR A C 1
ATOM 1625 O O . TYR A 1 216 ? -10.902 -2.053 26.015 1.00 96.50 216 TYR A O 1
ATOM 1633 N N . MET A 1 217 ? -11.223 -3.847 27.339 1.00 96.56 217 MET A N 1
ATOM 1634 C CA . MET A 1 217 ? -12.058 -3.184 28.341 1.00 96.56 217 MET A CA 1
ATOM 1635 C C . MET A 1 217 ? -11.244 -2.874 29.595 1.00 96.56 217 MET A C 1
ATOM 1637 O O . MET A 1 217 ? -10.539 -3.735 30.114 1.00 96.56 217 MET A O 1
ATOM 1641 N N . HIS A 1 218 ? -11.385 -1.665 30.131 1.00 94.31 218 HIS A N 1
ATOM 1642 C CA . HIS A 1 218 ? -10.853 -1.303 31.441 1.00 94.31 218 HIS A CA 1
ATOM 1643 C C . HIS A 1 218 ? -11.845 -0.407 32.183 1.00 94.31 218 HIS A C 1
ATOM 1645 O O . HIS A 1 218 ? -12.282 0.612 31.650 1.00 94.31 218 HIS A O 1
ATOM 1651 N N . LYS A 1 219 ? -12.223 -0.801 33.409 1.00 94.38 219 LYS A N 1
ATOM 1652 C CA . LYS A 1 219 ? -13.187 -0.078 34.267 1.00 94.38 219 LYS A CA 1
ATOM 1653 C C . LYS A 1 219 ? -14.470 0.335 33.522 1.00 94.38 219 LYS A C 1
ATOM 1655 O O . LYS A 1 219 ? -14.890 1.487 33.571 1.00 94.38 219 LYS A O 1
ATOM 1660 N N . GLY A 1 220 ? -15.060 -0.605 32.780 1.00 93.56 220 GLY A N 1
ATOM 1661 C CA . GLY A 1 220 ? -16.303 -0.387 32.028 1.00 93.56 220 GLY A CA 1
ATOM 1662 C C . GLY A 1 220 ? -16.161 0.449 30.750 1.00 93.56 220 GLY A C 1
ATOM 1663 O O . GLY A 1 220 ? -17.169 0.757 30.120 1.00 93.56 220 GLY A O 1
ATOM 1664 N N . LYS A 1 221 ? -14.938 0.803 30.334 1.00 94.25 221 LYS A N 1
ATOM 1665 C CA . LYS A 1 221 ? -14.677 1.578 29.117 1.00 94.25 221 LYS A CA 1
ATOM 1666 C C . LYS A 1 221 ? -13.849 0.776 28.114 1.00 94.25 221 LYS A C 1
ATOM 1668 O O . LYS A 1 221 ? -12.854 0.161 28.493 1.00 94.25 221 LYS A O 1
ATOM 1673 N N . GLN A 1 222 ? -14.252 0.802 26.844 1.00 95.88 222 GLN A N 1
ATOM 1674 C CA . GLN A 1 222 ? -13.478 0.216 25.751 1.00 95.88 222 GLN A CA 1
ATOM 1675 C C . GLN A 1 222 ? -12.387 1.184 25.292 1.00 95.88 222 GLN A C 1
ATOM 1677 O O . GLN A 1 222 ? -12.646 2.377 25.106 1.00 95.88 222 GLN A O 1
ATOM 1682 N N . TYR A 1 223 ? -11.194 0.646 25.070 1.00 97.06 223 TYR A N 1
ATOM 1683 C CA . TYR A 1 223 ? -10.051 1.348 24.506 1.00 97.06 223 TYR A CA 1
ATOM 1684 C C . TYR A 1 223 ? -9.613 0.667 23.215 1.00 97.06 223 TYR A C 1
ATOM 1686 O O . TYR A 1 223 ? -9.678 -0.558 23.106 1.00 97.06 223 TYR A O 1
ATOM 1694 N N . ILE A 1 224 ? -9.155 1.458 22.252 1.00 97.50 224 ILE A N 1
ATOM 1695 C CA . ILE A 1 224 ? -8.393 1.002 21.089 1.00 97.50 224 ILE A CA 1
ATOM 1696 C C . ILE A 1 224 ? -6.985 1.562 21.246 1.00 97.50 224 ILE A C 1
ATOM 1698 O O . ILE A 1 224 ? -6.834 2.760 21.460 1.00 97.50 224 ILE A O 1
ATOM 1702 N N . VAL A 1 225 ? -5.969 0.711 21.164 1.00 97.19 225 VAL A N 1
ATOM 1703 C CA . VAL A 1 225 ? -4.565 1.109 21.294 1.00 97.19 225 VAL A CA 1
ATOM 1704 C C . VAL A 1 225 ? -3.823 0.799 20.009 1.00 97.19 225 VAL A C 1
ATOM 1706 O O . VAL A 1 225 ? -3.985 -0.283 19.444 1.00 97.19 225 VAL A O 1
ATOM 1709 N N . ILE A 1 226 ? -3.014 1.751 19.557 1.00 95.62 226 ILE A N 1
ATOM 1710 C CA . ILE A 1 226 ? -2.190 1.625 18.359 1.00 95.62 226 ILE A CA 1
ATOM 1711 C C . ILE A 1 226 ? -0.795 2.195 18.612 1.00 95.62 226 ILE A C 1
ATOM 1713 O O . ILE A 1 226 ? -0.649 3.242 19.243 1.00 95.62 226 ILE A O 1
ATOM 1717 N N . ALA A 1 227 ? 0.227 1.487 18.134 1.00 94.56 227 ALA A N 1
ATOM 1718 C CA . ALA A 1 227 ? 1.597 1.978 18.138 1.00 94.56 227 ALA A CA 1
ATOM 1719 C C . ALA A 1 227 ? 1.807 2.968 16.990 1.00 94.56 227 ALA A C 1
ATOM 1721 O O . ALA A 1 227 ? 1.402 2.700 15.851 1.00 94.56 227 ALA A O 1
ATOM 1722 N N . VAL A 1 228 ? 2.451 4.091 17.297 1.00 94.06 228 VAL A N 1
ATOM 1723 C CA . VAL A 1 228 ? 2.824 5.115 16.320 1.00 94.06 228 VAL A CA 1
ATOM 1724 C C . VAL A 1 228 ? 4.297 5.460 16.467 1.00 94.06 228 VAL A C 1
ATOM 1726 O O . VAL A 1 228 ? 4.823 5.519 17.578 1.00 94.06 228 VAL A O 1
ATOM 1729 N N . SER A 1 229 ? 4.965 5.664 15.341 1.00 88.31 229 SER A N 1
ATOM 1730 C CA . SER A 1 229 ? 6.350 6.126 15.282 1.00 88.31 229 SER A CA 1
ATOM 1731 C C . SER A 1 229 ? 6.703 6.543 13.862 1.00 88.31 229 SER A C 1
ATOM 1733 O O . SER A 1 229 ? 6.157 6.031 12.887 1.00 88.31 229 SER A O 1
ATOM 1735 N N . THR A 1 230 ? 7.660 7.454 13.749 1.00 82.69 230 THR A N 1
ATOM 1736 C CA . THR A 1 230 ? 8.366 7.745 12.496 1.00 82.69 230 THR A CA 1
ATOM 1737 C C . THR A 1 230 ? 9.851 7.895 12.812 1.00 82.69 230 THR A C 1
ATOM 1739 O O . THR A 1 230 ? 10.284 7.690 13.947 1.00 82.69 230 THR A O 1
ATOM 1742 N N . ARG A 1 231 ? 10.674 8.280 11.836 1.00 77.31 231 ARG A N 1
ATOM 1743 C CA . ARG A 1 231 ? 12.065 8.651 12.129 1.00 77.31 231 ARG A CA 1
ATOM 1744 C C . ARG A 1 231 ? 12.163 9.912 13.003 1.00 77.31 231 ARG A C 1
ATOM 1746 O O . ARG A 1 231 ? 13.147 10.070 13.720 1.00 77.31 231 ARG A O 1
ATOM 1753 N N . GLN A 1 232 ? 11.178 10.804 12.915 1.00 81.44 232 GLN A N 1
ATOM 1754 C CA . GLN A 1 232 ? 11.135 12.099 13.600 1.00 81.44 232 GLN A CA 1
ATOM 1755 C C . GLN A 1 232 ? 10.231 12.088 14.840 1.00 81.44 232 GLN A C 1
ATOM 1757 O O . GLN A 1 232 ? 10.329 12.994 15.662 1.00 81.44 232 GLN A O 1
ATOM 1762 N N . HIS A 1 233 ? 9.379 11.071 14.989 1.00 80.75 233 HIS A N 1
ATOM 1763 C CA . HIS A 1 233 ? 8.469 10.911 16.119 1.00 80.75 233 HIS A CA 1
ATOM 1764 C C . HIS A 1 233 ? 8.832 9.675 16.934 1.00 80.75 233 HIS A C 1
ATOM 1766 O O . HIS A 1 233 ? 8.832 8.558 16.408 1.00 80.75 233 HIS A O 1
ATOM 1772 N N . ALA A 1 234 ? 9.133 9.876 18.218 1.00 87.31 234 ALA A N 1
ATOM 1773 C CA . ALA A 1 234 ? 9.456 8.790 19.137 1.00 87.31 234 ALA A CA 1
ATOM 1774 C C . ALA A 1 234 ? 8.304 7.779 19.227 1.00 87.31 234 ALA A C 1
ATOM 1776 O O . ALA A 1 234 ? 7.134 8.141 19.134 1.00 87.31 234 ALA A O 1
ATOM 1777 N N . ALA A 1 235 ? 8.638 6.502 19.411 1.00 88.81 235 ALA A N 1
ATOM 1778 C CA . ALA A 1 235 ? 7.623 5.465 19.501 1.00 88.81 235 ALA A CA 1
ATOM 1779 C C . ALA A 1 235 ? 6.761 5.625 20.755 1.00 88.81 235 ALA A C 1
ATOM 1781 O O . ALA A 1 235 ? 7.279 5.694 21.870 1.00 88.81 235 ALA A O 1
ATOM 1782 N N . GLU A 1 236 ? 5.444 5.623 20.568 1.00 92.88 236 GLU A N 1
ATOM 1783 C CA . GLU A 1 236 ? 4.473 5.677 21.657 1.00 92.88 236 GLU A CA 1
ATOM 1784 C C . GLU A 1 236 ? 3.234 4.821 21.361 1.00 92.88 236 GLU A C 1
ATOM 1786 O O . GLU A 1 236 ? 2.949 4.445 20.220 1.00 92.88 236 GLU A O 1
ATOM 1791 N N . LEU A 1 237 ? 2.485 4.505 22.420 1.00 95.31 237 LEU A N 1
ATOM 1792 C CA . LEU A 1 237 ? 1.175 3.868 22.323 1.00 95.31 237 LEU A CA 1
ATOM 1793 C C . LEU A 1 237 ? 0.085 4.926 22.472 1.00 95.31 237 LEU A C 1
ATOM 1795 O O . LEU A 1 237 ? -0.033 5.573 23.513 1.00 95.31 237 LEU A O 1
ATOM 1799 N N . VAL A 1 238 ? -0.761 5.049 21.456 1.00 95.62 238 VAL A N 1
ATOM 1800 C CA . VAL A 1 238 ? -1.904 5.962 21.459 1.00 95.62 238 VAL A CA 1
ATOM 1801 C C . VAL A 1 238 ? -3.153 5.187 21.849 1.00 95.62 238 VAL A C 1
ATOM 1803 O O . VAL A 1 238 ? -3.555 4.260 21.148 1.00 95.62 238 VAL A O 1
ATOM 1806 N N . ALA A 1 239 ? -3.780 5.577 22.961 1.00 96.06 239 ALA A N 1
ATOM 1807 C CA . ALA A 1 239 ? -5.030 4.992 23.437 1.00 96.06 239 ALA A CA 1
ATOM 1808 C C . ALA A 1 239 ? -6.231 5.889 23.099 1.00 96.06 239 ALA A C 1
ATOM 1810 O O . ALA A 1 239 ? -6.380 6.995 23.620 1.00 96.06 239 ALA A O 1
ATOM 1811 N N . LEU A 1 240 ? -7.120 5.378 22.256 1.00 94.50 240 LEU A N 1
ATOM 1812 C CA . LEU A 1 240 ? -8.365 6.005 21.834 1.00 94.50 240 LEU A CA 1
ATOM 1813 C C . LEU A 1 240 ? -9.537 5.414 22.618 1.00 94.50 240 LEU A C 1
ATOM 1815 O O . LEU A 1 240 ? -9.624 4.204 22.818 1.00 94.50 240 LEU A O 1
ATOM 1819 N N . ALA A 1 241 ? -10.470 6.260 23.041 1.00 93.00 241 ALA A N 1
ATOM 1820 C CA . ALA A 1 241 ? -11.718 5.824 23.652 1.00 93.00 241 ALA A CA 1
ATOM 1821 C C . ALA A 1 241 ? -12.798 6.884 23.437 1.00 93.00 241 ALA A C 1
ATOM 1823 O O . ALA A 1 241 ? -12.489 8.073 23.341 1.00 93.00 241 ALA A O 1
ATOM 1824 N N . LEU A 1 242 ? -14.069 6.474 23.433 1.00 89.50 242 LEU A N 1
ATOM 1825 C CA . LEU A 1 242 ? -15.175 7.428 23.353 1.00 89.50 242 LEU A CA 1
ATOM 1826 C C . LEU A 1 242 ? -15.094 8.453 24.502 1.00 89.50 242 LEU A C 1
ATOM 1828 O O . LEU A 1 242 ? -14.687 8.103 25.622 1.00 89.50 242 LEU A O 1
ATOM 1832 N N . PRO A 1 243 ? -15.459 9.723 24.261 1.00 80.81 243 PRO A N 1
ATOM 1833 C CA . PRO A 1 243 ? -15.517 10.716 25.323 1.00 80.81 243 PRO A CA 1
ATOM 1834 C C . PRO A 1 243 ? -16.500 10.263 26.410 1.00 80.81 243 PRO A C 1
ATOM 1836 O O . PRO A 1 243 ? -17.526 9.642 26.130 1.00 80.81 243 PRO A O 1
ATOM 1839 N N . GLN A 1 244 ? -16.190 10.566 27.672 1.00 71.19 244 GLN A N 1
ATOM 1840 C CA . GLN A 1 244 ? -17.214 10.475 28.715 1.00 71.19 244 GLN A CA 1
ATOM 1841 C C . GLN A 1 244 ? -18.271 11.546 28.423 1.00 71.19 244 GLN A C 1
ATOM 1843 O O . GLN A 1 244 ? -17.915 12.642 27.978 1.00 71.19 244 GLN A O 1
ATOM 1848 N N . LYS A 1 245 ? -19.557 11.243 28.652 1.00 63.09 245 LYS A N 1
ATOM 1849 C CA . LYS A 1 245 ? -20.643 12.223 28.478 1.00 63.09 245 LYS A CA 1
ATOM 1850 C C . LYS A 1 245 ? -20.247 13.549 29.153 1.00 63.09 245 LYS A C 1
ATOM 1852 O O . LYS A 1 245 ? -19.952 13.562 30.344 1.00 63.09 245 LYS A O 1
ATOM 1857 N N . GLY A 1 246 ? -20.190 14.632 28.373 1.00 56.84 246 GLY A N 1
ATOM 1858 C CA . GLY A 1 246 ? -19.871 15.984 28.852 1.00 56.84 246 GLY A CA 1
ATOM 1859 C C . GLY A 1 246 ? -18.385 16.375 28.921 1.00 56.84 246 GLY A C 1
ATOM 1860 O O . GLY A 1 246 ? -18.095 17.486 29.351 1.00 56.84 246 GLY A O 1
ATOM 1861 N N . LYS A 1 247 ? -17.431 15.526 28.504 1.00 55.50 247 LYS A N 1
ATOM 1862 C CA . LYS A 1 247 ? -15.993 15.873 28.483 1.00 55.50 247 LYS A CA 1
ATOM 1863 C C . LYS A 1 247 ? -15.319 15.426 27.182 1.00 55.50 247 LYS A C 1
ATOM 1865 O O . LYS A 1 247 ? -14.753 14.335 27.106 1.00 55.50 247 LYS A O 1
ATOM 1870 N N . ALA A 1 248 ? -15.353 16.283 26.161 1.00 52.94 248 ALA A N 1
ATOM 1871 C CA . ALA A 1 248 ? -14.471 16.145 25.004 1.00 52.94 248 ALA A CA 1
ATOM 1872 C C . ALA A 1 248 ? -13.041 16.507 25.436 1.00 52.94 248 ALA A C 1
ATOM 1874 O O . ALA A 1 248 ? -12.756 17.657 25.762 1.00 52.94 248 ALA A O 1
ATOM 1875 N N . ARG A 1 249 ? -12.142 15.522 25.491 1.00 54.16 249 ARG A N 1
ATOM 1876 C CA . ARG A 1 249 ? -10.722 15.752 25.782 1.00 54.16 249 ARG A CA 1
ATOM 1877 C C . ARG A 1 249 ? -9.979 15.860 24.453 1.00 54.16 249 ARG A C 1
ATOM 1879 O O . ARG A 1 249 ? -10.056 14.934 23.650 1.00 54.16 249 ARG A O 1
ATOM 1886 N N . LYS A 1 250 ? -9.267 16.969 24.218 1.00 52.78 250 LYS A N 1
ATOM 1887 C CA . LYS A 1 250 ? -8.301 17.042 23.110 1.00 52.78 250 LYS A CA 1
ATOM 1888 C C . LYS A 1 250 ? -7.232 15.957 23.319 1.00 52.78 250 LYS A C 1
ATOM 1890 O O . LYS A 1 250 ? -6.831 15.759 24.474 1.00 52.78 250 LYS A O 1
ATOM 1895 N N . PRO A 1 251 ? -6.779 15.265 22.257 1.00 48.84 251 PRO A N 1
ATOM 1896 C CA . PRO A 1 251 ? -5.681 14.311 22.353 1.00 48.84 251 PRO A CA 1
ATOM 1897 C C . PRO A 1 251 ? -4.516 14.974 23.085 1.00 48.84 251 PRO A C 1
ATOM 1899 O O . PRO A 1 251 ? -4.002 16.000 22.651 1.00 48.84 251 PRO A O 1
ATOM 1902 N N . THR A 1 252 ? -4.175 14.458 24.259 1.00 47.69 252 THR A N 1
ATOM 1903 C CA . THR A 1 252 ? -3.046 14.950 25.048 1.00 47.69 252 THR A CA 1
ATOM 1904 C C . THR A 1 252 ? -1.950 13.910 24.878 1.00 47.69 252 THR A C 1
ATOM 1906 O O . THR A 1 252 ? -1.942 12.906 25.582 1.00 47.69 252 THR A O 1
ATOM 1909 N N . SER A 1 253 ? -1.084 14.109 23.882 1.00 44.03 253 SER A N 1
ATOM 1910 C CA . SER A 1 253 ? 0.202 13.409 23.799 1.00 44.03 253 SER A CA 1
ATOM 1911 C C . SER A 1 253 ? 1.047 13.941 24.958 1.00 44.03 253 SER A C 1
ATOM 1913 O O . SER A 1 253 ? 1.574 15.050 24.888 1.00 44.03 253 SER A O 1
ATOM 1915 N N . THR A 1 254 ? 1.091 13.218 26.074 1.00 38.91 254 THR A N 1
ATOM 1916 C CA . THR A 1 254 ? 1.928 13.573 27.234 1.00 38.91 254 THR A CA 1
ATOM 1917 C C . THR A 1 254 ? 2.782 12.397 27.679 1.00 38.91 254 THR A C 1
ATOM 1919 O O . THR A 1 254 ? 2.937 12.163 28.875 1.00 38.91 254 THR A O 1
ATOM 1922 N N . VAL A 1 255 ? 3.335 11.643 26.730 1.00 39.88 255 VAL A N 1
ATOM 1923 C CA . VAL A 1 255 ? 4.444 10.739 27.032 1.00 39.88 255 VAL A CA 1
ATOM 1924 C C . VAL A 1 255 ? 5.694 11.305 26.373 1.00 39.88 255 VAL A C 1
ATOM 1926 O O . VAL A 1 255 ? 6.080 10.928 25.275 1.00 39.88 255 VAL A O 1
ATOM 1929 N N . THR A 1 256 ? 6.346 12.241 27.061 1.00 35.78 256 THR A N 1
ATOM 1930 C CA . THR A 1 256 ? 7.753 12.561 26.810 1.00 35.78 256 THR A CA 1
ATOM 1931 C C . THR A 1 256 ? 8.592 11.367 27.256 1.00 35.78 256 THR A C 1
ATOM 1933 O O . THR A 1 256 ? 9.093 11.315 28.378 1.00 35.78 256 THR A O 1
ATOM 1936 N N . ALA A 1 257 ? 8.725 10.366 26.387 1.00 38.28 257 ALA A N 1
ATOM 1937 C CA . ALA A 1 257 ? 9.780 9.380 26.536 1.00 38.28 257 ALA A CA 1
ATOM 1938 C C . ALA A 1 257 ? 11.106 10.081 26.216 1.00 38.28 257 ALA A C 1
ATOM 1940 O O . ALA A 1 257 ? 11.397 10.399 25.064 1.00 38.28 257 ALA A O 1
ATOM 1941 N N . SER A 1 258 ? 11.886 10.374 27.258 1.00 33.56 258 SER A N 1
ATOM 1942 C CA . SER A 1 258 ? 13.268 10.821 27.100 1.00 33.56 258 SER A CA 1
ATOM 1943 C C . SER A 1 258 ? 14.037 9.714 26.365 1.00 33.56 258 SER A C 1
ATOM 1945 O O . SER A 1 258 ? 13.976 8.564 26.815 1.00 33.56 258 SER A O 1
ATOM 1947 N N . PRO A 1 259 ? 14.712 9.986 25.233 1.00 38.28 259 PRO A N 1
ATOM 1948 C CA . PRO A 1 259 ? 15.471 8.952 24.547 1.00 38.28 259 PRO A CA 1
ATOM 1949 C C . PRO A 1 259 ? 16.569 8.439 25.484 1.00 38.28 259 PRO A C 1
ATOM 1951 O O . PRO A 1 259 ? 17.362 9.217 26.013 1.00 38.28 259 PRO A O 1
ATOM 1954 N N . ALA A 1 260 ? 16.600 7.125 25.717 1.00 31.03 260 ALA A N 1
ATOM 1955 C CA . ALA A 1 260 ? 17.669 6.499 26.484 1.00 31.03 260 ALA A CA 1
ATOM 1956 C C . ALA A 1 260 ? 19.019 6.737 25.773 1.00 31.03 260 ALA A C 1
ATOM 1958 O O . ALA A 1 260 ? 19.086 6.588 24.547 1.00 31.03 260 ALA A O 1
ATOM 1959 N N . PRO A 1 261 ? 20.091 7.102 26.501 1.00 33.75 261 PRO A N 1
ATOM 1960 C CA . PRO A 1 261 ? 21.403 7.282 25.902 1.00 33.75 261 PRO A CA 1
ATOM 1961 C C . PRO A 1 261 ? 21.896 5.941 25.354 1.00 33.75 261 PRO A C 1
ATOM 1963 O O . PRO A 1 261 ? 21.935 4.932 26.057 1.00 33.75 261 PRO A O 1
ATOM 1966 N N . VAL A 1 262 ? 22.257 5.931 24.074 1.00 34.72 262 VAL A N 1
ATOM 1967 C CA . VAL A 1 262 ? 22.887 4.775 23.436 1.00 34.72 262 VAL A CA 1
ATOM 1968 C C . VAL A 1 262 ? 24.333 4.729 23.926 1.00 34.72 262 VAL A C 1
ATOM 1970 O O . VAL A 1 262 ? 25.080 5.683 23.718 1.00 34.72 262 VAL A O 1
ATOM 1973 N N . ALA A 1 263 ? 24.709 3.655 24.621 1.00 28.05 263 ALA A N 1
ATOM 1974 C CA . ALA A 1 263 ? 26.066 3.464 25.121 1.00 28.05 263 ALA A CA 1
ATOM 1975 C C . ALA A 1 263 ? 27.074 3.408 23.959 1.00 28.05 263 ALA A C 1
ATOM 1977 O O . ALA A 1 263 ? 26.861 2.685 22.984 1.00 28.05 263 ALA A O 1
ATOM 1978 N N . ALA A 1 264 ? 28.158 4.175 24.082 1.00 27.41 264 ALA A N 1
ATOM 1979 C CA . ALA A 1 264 ? 29.274 4.180 23.145 1.00 27.41 264 ALA A CA 1
ATOM 1980 C C . ALA A 1 264 ? 30.102 2.894 23.285 1.00 27.41 264 ALA A C 1
ATOM 1982 O O . ALA A 1 264 ? 30.385 2.453 24.402 1.00 27.41 264 ALA A O 1
ATOM 1983 N N . VAL A 1 265 ? 30.504 2.307 22.157 1.00 28.39 265 VAL A N 1
ATOM 1984 C CA . VAL A 1 265 ? 31.419 1.165 22.105 1.00 28.39 265 VAL A CA 1
ATOM 1985 C C . VAL A 1 265 ? 32.737 1.662 21.521 1.00 28.39 265 VAL A C 1
ATOM 1987 O O . VAL A 1 265 ? 32.803 2.104 20.388 1.00 28.39 265 VAL A O 1
ATOM 1990 N N . ASN A 1 266 ? 33.816 1.601 22.297 1.00 34.84 266 ASN A N 1
ATOM 1991 C CA . ASN A 1 266 ? 35.141 1.973 21.807 1.00 34.84 266 ASN A CA 1
ATOM 1992 C C . ASN A 1 266 ? 35.653 0.952 20.783 1.00 34.84 266 ASN A C 1
ATOM 1994 O O . ASN A 1 266 ? 35.941 -0.185 21.154 1.00 34.84 266 ASN A O 1
ATOM 1998 N N . THR A 1 267 ? 35.908 1.387 19.547 1.00 31.22 267 THR A N 1
ATOM 1999 C CA . THR A 1 267 ? 36.898 0.747 18.664 1.00 31.22 267 THR A CA 1
ATOM 2000 C C . THR A 1 267 ? 37.658 1.803 17.866 1.00 31.22 267 THR A C 1
ATOM 2002 O O . THR A 1 267 ? 37.056 2.661 17.226 1.00 31.22 267 THR A O 1
ATOM 2005 N N . ALA A 1 268 ? 38.987 1.752 17.944 1.00 34.72 268 ALA A N 1
ATOM 2006 C CA . ALA A 1 268 ? 39.912 2.695 17.329 1.00 34.72 268 ALA A CA 1
ATOM 2007 C C . ALA A 1 268 ? 39.729 2.801 15.801 1.00 34.72 268 ALA A C 1
ATOM 2009 O O . ALA A 1 268 ? 39.684 1.795 15.096 1.00 34.72 268 ALA A O 1
ATOM 2010 N N . VAL A 1 269 ? 39.643 4.040 15.311 1.00 42.47 269 VAL A N 1
ATOM 2011 C CA . VAL A 1 269 ? 39.434 4.414 13.906 1.00 42.47 269 VAL A CA 1
ATOM 2012 C C . VAL A 1 269 ? 40.791 4.718 13.266 1.00 42.47 269 VAL A C 1
ATOM 2014 O O . VAL A 1 269 ? 41.483 5.632 13.710 1.00 42.47 269 VAL A O 1
ATOM 2017 N N . SER A 1 270 ? 41.175 3.988 12.215 1.00 50.81 270 SER A N 1
ATOM 2018 C CA . SER A 1 270 ? 42.206 4.449 11.276 1.00 50.81 270 SER A CA 1
ATOM 2019 C C . SER A 1 270 ? 41.589 5.476 10.323 1.00 50.81 270 SER A C 1
ATOM 2021 O O . SER A 1 270 ? 40.479 5.279 9.828 1.00 50.81 270 SER A O 1
ATOM 2023 N N . SER A 1 271 ? 42.284 6.586 10.080 1.00 63.50 271 SER A N 1
ATOM 2024 C CA . SER A 1 271 ? 41.845 7.653 9.174 1.00 63.50 271 SER A CA 1
ATOM 2025 C C . SER A 1 271 ? 41.837 7.158 7.720 1.00 63.50 271 SER A C 1
ATOM 2027 O O . SER A 1 271 ? 42.905 6.887 7.176 1.00 63.50 271 SER A O 1
ATOM 2029 N N . GLY A 1 272 ? 40.657 7.015 7.108 1.00 70.56 272 GLY A N 1
ATOM 2030 C CA . GLY A 1 272 ? 40.517 6.652 5.688 1.00 70.56 272 GLY A CA 1
ATOM 2031 C C . GLY A 1 272 ? 40.968 7.765 4.728 1.00 70.56 272 GLY A C 1
ATOM 2032 O O . GLY A 1 272 ? 41.025 8.935 5.107 1.00 70.56 272 GLY A O 1
ATOM 2033 N N . ASP A 1 273 ? 41.263 7.417 3.474 1.00 84.94 273 ASP A N 1
ATOM 2034 C CA . ASP A 1 273 ? 41.639 8.355 2.407 1.00 84.94 273 ASP A CA 1
ATOM 2035 C C . ASP A 1 273 ? 40.394 9.030 1.808 1.00 84.94 273 ASP A C 1
ATOM 2037 O O . ASP A 1 273 ? 39.639 8.455 1.018 1.00 84.94 273 ASP A O 1
ATOM 2041 N N . VAL A 1 274 ? 40.208 10.310 2.122 1.00 83.06 274 VAL A N 1
ATOM 2042 C CA . VAL A 1 274 ? 39.086 11.139 1.649 1.00 83.06 274 VAL A CA 1
ATOM 2043 C C . VAL A 1 274 ? 39.043 11.306 0.130 1.00 83.06 274 VAL A C 1
ATOM 2045 O O . VAL A 1 274 ? 37.962 11.452 -0.454 1.00 83.06 274 VAL A O 1
ATOM 2048 N N . ASN A 1 275 ? 40.183 11.269 -0.559 1.00 78.62 275 ASN A N 1
ATOM 2049 C CA . ASN A 1 275 ? 40.205 11.362 -2.017 1.00 78.62 275 ASN A CA 1
ATOM 2050 C C . ASN A 1 275 ? 39.721 10.070 -2.663 1.00 78.62 275 ASN A C 1
ATOM 2052 O O . ASN A 1 275 ? 38.991 10.124 -3.659 1.00 78.62 275 ASN A O 1
ATOM 2056 N N . ASN A 1 276 ? 40.061 8.924 -2.078 1.00 83.00 276 ASN A N 1
ATOM 2057 C CA . ASN A 1 276 ? 39.489 7.655 -2.495 1.00 83.00 276 ASN A CA 1
ATOM 2058 C C . ASN A 1 276 ? 38.003 7.557 -2.129 1.00 83.00 276 ASN A C 1
ATOM 2060 O O . ASN A 1 276 ? 37.177 7.202 -2.973 1.00 83.00 276 ASN A O 1
ATOM 2064 N N . GLY A 1 277 ? 37.642 8.008 -0.929 1.00 86.56 277 GLY A N 1
ATOM 2065 C CA . GLY A 1 277 ? 36.268 8.056 -0.445 1.00 86.56 277 GLY A CA 1
ATOM 2066 C C . GLY A 1 277 ? 35.342 8.859 -1.348 1.00 86.56 277 GLY A C 1
ATOM 2067 O O . GLY A 1 277 ? 34.229 8.428 -1.633 1.00 86.56 277 GLY A O 1
ATOM 2068 N N . ARG A 1 278 ? 35.827 9.972 -1.907 1.00 86.62 278 ARG A N 1
ATOM 2069 C CA . ARG A 1 278 ? 35.103 10.774 -2.907 1.00 86.62 278 ARG A CA 1
ATOM 2070 C C . ARG A 1 278 ? 34.730 9.976 -4.155 1.00 86.62 278 ARG A C 1
ATOM 2072 O O . ARG A 1 278 ? 33.631 10.144 -4.680 1.00 86.62 278 ARG A O 1
ATOM 2079 N N . ARG A 1 279 ? 35.642 9.132 -4.649 1.00 85.19 279 ARG A N 1
ATOM 2080 C CA . ARG A 1 279 ? 35.408 8.304 -5.844 1.00 85.19 279 ARG A CA 1
ATOM 2081 C C . ARG A 1 279 ? 34.378 7.218 -5.557 1.00 85.19 279 ARG A C 1
ATOM 2083 O O . ARG A 1 279 ? 33.456 7.033 -6.347 1.00 85.19 279 ARG A O 1
ATOM 2090 N N . VAL A 1 280 ? 34.508 6.556 -4.409 1.00 89.56 280 VAL A N 1
ATOM 2091 C CA . VAL A 1 280 ? 33.551 5.544 -3.938 1.00 89.56 280 VAL A CA 1
ATOM 2092 C C . VAL A 1 280 ? 32.166 6.162 -3.722 1.00 89.56 280 VAL A C 1
ATOM 2094 O O . VAL A 1 280 ? 31.157 5.594 -4.134 1.00 89.56 280 VAL A O 1
ATOM 2097 N N . PHE A 1 281 ? 32.108 7.368 -3.155 1.00 90.50 281 PHE A N 1
ATOM 2098 C CA . PHE A 1 281 ? 30.862 8.099 -2.955 1.00 90.50 281 PHE A CA 1
ATOM 2099 C C . PHE A 1 281 ? 30.149 8.393 -4.278 1.00 90.50 281 PHE A C 1
ATOM 2101 O O . PHE A 1 281 ? 28.956 8.117 -4.417 1.00 90.50 281 PHE A O 1
ATOM 2108 N N . ALA A 1 282 ? 30.884 8.919 -5.261 1.00 85.69 282 ALA A N 1
ATOM 2109 C CA . ALA A 1 282 ? 30.336 9.266 -6.568 1.00 85.69 282 ALA A CA 1
ATOM 2110 C C . ALA A 1 282 ? 29.776 8.043 -7.314 1.00 85.69 282 ALA A C 1
ATOM 2112 O O . ALA A 1 282 ? 28.748 8.153 -7.979 1.00 85.69 282 ALA A O 1
ATOM 2113 N N . SER A 1 283 ? 30.421 6.878 -7.189 1.00 86.12 283 SER A N 1
ATOM 2114 C CA . SER A 1 283 ? 29.995 5.659 -7.884 1.00 86.12 283 SER A CA 1
ATOM 2115 C C . SER A 1 283 ? 28.882 4.892 -7.169 1.00 86.12 283 SER A C 1
ATOM 2117 O O . SER A 1 283 ? 28.084 4.234 -7.832 1.00 86.12 283 SER A O 1
ATOM 2119 N N . SER A 1 284 ? 28.825 4.956 -5.834 1.00 87.94 284 SER A N 1
ATOM 2120 C CA . SER A 1 284 ? 28.039 4.002 -5.034 1.00 87.94 284 SER A CA 1
ATOM 2121 C C . SER A 1 284 ? 27.015 4.643 -4.094 1.00 87.94 284 SER A C 1
ATOM 2123 O O . SER A 1 284 ? 26.102 3.961 -3.636 1.00 87.94 284 SER A O 1
ATOM 2125 N N . CYS A 1 285 ? 27.145 5.936 -3.788 1.00 90.94 285 CYS A N 1
ATOM 2126 C CA . CYS A 1 285 ? 26.331 6.612 -2.769 1.00 90.94 285 CYS A CA 1
ATOM 2127 C C . CYS A 1 285 ? 25.505 7.764 -3.354 1.00 90.94 285 CYS A C 1
ATOM 2129 O O . CYS A 1 285 ? 24.350 7.958 -2.968 1.00 90.94 285 CYS A O 1
ATOM 2131 N N . ALA A 1 286 ? 26.075 8.494 -4.315 1.00 88.88 286 ALA A N 1
ATOM 2132 C CA . ALA A 1 286 ? 25.482 9.691 -4.906 1.00 88.88 286 ALA A CA 1
ATOM 2133 C C . ALA A 1 286 ? 24.112 9.450 -5.559 1.00 88.88 286 ALA A C 1
ATOM 2135 O O . ALA A 1 286 ? 23.271 10.346 -5.578 1.00 88.88 286 ALA A O 1
ATOM 2136 N N . LEU A 1 287 ? 23.860 8.233 -6.050 1.00 86.25 287 LEU A N 1
ATOM 2137 C CA . LEU A 1 287 ? 22.593 7.873 -6.688 1.00 86.25 287 LEU A CA 1
ATOM 2138 C C . LEU A 1 287 ? 21.392 7.994 -5.738 1.00 86.25 287 LEU A C 1
ATOM 2140 O O . LEU A 1 287 ? 20.304 8.356 -6.177 1.00 86.25 287 LEU A O 1
ATOM 2144 N N . CYS A 1 288 ? 21.587 7.698 -4.451 1.00 89.88 288 CYS A N 1
ATOM 2145 C CA . CYS A 1 288 ? 20.527 7.778 -3.446 1.00 89.88 288 CYS A CA 1
ATOM 2146 C C . CYS A 1 288 ? 20.660 9.017 -2.561 1.00 89.88 288 CYS A C 1
ATOM 2148 O O . CYS A 1 288 ? 19.659 9.541 -2.088 1.00 89.88 288 CYS A O 1
ATOM 2150 N N . HIS A 1 289 ? 21.884 9.485 -2.326 1.00 91.56 289 HIS A N 1
ATOM 2151 C CA . HIS A 1 289 ? 22.157 10.567 -1.383 1.00 91.56 289 HIS A CA 1
ATOM 2152 C C . HIS A 1 289 ? 22.440 11.918 -2.051 1.00 91.56 289 HIS A C 1
ATOM 2154 O O . HIS A 1 289 ? 22.719 12.880 -1.345 1.00 91.56 289 HIS A O 1
ATOM 2160 N N . GLY A 1 290 ? 22.356 12.015 -3.379 1.00 83.56 290 GLY A N 1
ATOM 2161 C CA . GLY A 1 290 ? 22.709 13.223 -4.126 1.00 83.56 290 GLY A CA 1
ATOM 2162 C C . GLY A 1 290 ? 24.214 13.334 -4.378 1.00 83.56 290 GLY A C 1
ATOM 2163 O O . GLY A 1 290 ? 25.036 12.771 -3.650 1.00 83.56 290 GLY A O 1
ATOM 2164 N N . GLN A 1 291 ? 24.598 14.059 -5.431 1.00 83.94 291 GLN A N 1
ATOM 2165 C CA . GLN A 1 291 ? 26.000 14.177 -5.869 1.00 83.94 291 GLN A CA 1
ATOM 2166 C C . GLN A 1 291 ? 26.900 14.854 -4.826 1.00 83.94 291 GLN A C 1
ATOM 2168 O O . GLN A 1 291 ? 28.117 14.667 -4.824 1.00 83.94 291 GLN A O 1
ATOM 2173 N N . ARG A 1 292 ? 26.302 15.633 -3.926 1.00 82.19 292 ARG A N 1
ATOM 2174 C CA . ARG A 1 292 ? 26.950 16.327 -2.814 1.00 82.19 292 ARG A CA 1
ATOM 2175 C C . ARG A 1 292 ? 26.447 15.830 -1.456 1.00 82.19 292 ARG A C 1
ATOM 2177 O O . ARG A 1 292 ? 26.704 16.490 -0.459 1.00 82.19 292 ARG A O 1
ATOM 2184 N N . GLY A 1 293 ? 25.750 14.695 -1.383 1.00 84.69 293 GLY A N 1
ATOM 2185 C CA . GLY A 1 293 ? 25.197 14.206 -0.117 1.00 84.69 293 GLY A CA 1
ATOM 2186 C C . GLY A 1 293 ? 24.028 15.041 0.420 1.00 84.69 293 GLY A C 1
ATOM 2187 O O . GLY A 1 293 ? 23.705 14.939 1.599 1.00 84.69 293 GLY A O 1
ATOM 2188 N N . GLU A 1 294 ? 23.400 15.869 -0.408 1.00 87.19 294 GLU A N 1
ATOM 2189 C CA . GLU A 1 294 ? 22.265 16.738 -0.079 1.00 87.19 294 GLU A CA 1
ATOM 2190 C C . GLU A 1 294 ? 20.959 15.975 0.202 1.00 87.19 294 GLU A C 1
ATOM 2192 O O . GLU A 1 294 ? 20.007 16.540 0.735 1.00 87.19 294 GLU A O 1
ATOM 2197 N N . GLY A 1 295 ? 20.931 14.680 -0.106 1.00 86.81 295 GLY A N 1
ATOM 2198 C CA . GLY A 1 295 ? 19.768 13.821 0.036 1.00 86.81 295 GLY A CA 1
ATOM 2199 C C . GLY A 1 295 ? 18.817 13.911 -1.152 1.00 86.81 295 GLY A C 1
ATOM 2200 O O . GLY A 1 295 ? 18.691 14.928 -1.827 1.00 86.81 295 GLY A O 1
ATOM 2201 N N . ILE A 1 296 ? 18.122 12.809 -1.396 1.00 86.12 296 ILE A N 1
ATOM 2202 C CA . ILE A 1 296 ? 17.040 12.704 -2.366 1.00 86.12 296 ILE A CA 1
ATOM 2203 C C . ILE A 1 296 ? 15.848 12.148 -1.595 1.00 86.12 296 ILE A C 1
ATOM 2205 O O . ILE A 1 296 ? 15.899 11.016 -1.115 1.00 86.12 296 ILE A O 1
ATOM 2209 N N . GLU A 1 297 ? 14.781 12.937 -1.470 1.00 79.62 297 GLU A N 1
ATOM 2210 C CA . GLU A 1 297 ? 13.610 12.639 -0.628 1.00 79.62 297 GLU A CA 1
ATOM 2211 C C . GLU A 1 297 ? 13.048 11.222 -0.847 1.00 79.62 297 GLU A C 1
ATOM 2213 O O . GLU A 1 297 ? 12.673 10.538 0.103 1.00 79.62 297 GLU A O 1
ATOM 2218 N N . SER A 1 298 ? 13.073 10.741 -2.092 1.00 80.19 298 SER A N 1
ATOM 2219 C CA . SER A 1 298 ? 12.572 9.422 -2.485 1.00 80.19 298 SER A CA 1
ATOM 2220 C C . SER A 1 298 ? 13.600 8.283 -2.442 1.00 80.19 298 SER A C 1
ATOM 2222 O O . SER A 1 298 ? 13.218 7.140 -2.693 1.00 80.19 298 SER A O 1
ATOM 2224 N N . ALA A 1 299 ? 14.885 8.554 -2.188 1.00 78.62 299 ALA A N 1
ATOM 2225 C CA . ALA A 1 299 ? 15.952 7.554 -2.331 1.00 78.62 299 ALA A CA 1
ATOM 2226 C C . ALA A 1 299 ? 16.886 7.446 -1.117 1.00 78.62 299 ALA A C 1
ATOM 2228 O O . ALA A 1 299 ? 17.211 6.336 -0.695 1.00 78.62 299 ALA A O 1
ATOM 2229 N N . GLY A 1 300 ? 17.305 8.558 -0.518 1.00 84.75 300 GLY A N 1
ATOM 2230 C CA . GLY A 1 300 ? 18.273 8.532 0.573 1.00 84.75 300 GLY A CA 1
ATOM 2231 C C . GLY A 1 300 ? 18.370 9.871 1.301 1.00 84.75 300 GLY A C 1
ATOM 2232 O O . GLY A 1 300 ? 18.308 10.925 0.676 1.00 84.75 300 GLY A O 1
ATOM 2233 N N . PRO A 1 301 ? 18.517 9.867 2.636 1.00 89.31 301 PRO A N 1
ATOM 2234 C CA . PRO A 1 301 ? 18.586 11.102 3.411 1.00 89.31 301 PRO A CA 1
ATOM 2235 C C . PRO A 1 301 ? 19.843 11.925 3.093 1.00 89.31 301 PRO A C 1
ATOM 2237 O O . PRO A 1 301 ? 20.832 11.355 2.622 1.00 89.31 301 PRO A O 1
ATOM 2240 N N . PRO A 1 302 ? 19.850 13.227 3.430 1.00 89.62 302 PRO A N 1
ATOM 2241 C CA . PRO A 1 302 ? 21.074 14.012 3.434 1.00 89.62 302 PRO A CA 1
ATOM 2242 C C . PRO A 1 302 ? 22.123 13.380 4.350 1.00 89.62 302 PRO A C 1
ATOM 2244 O O . PRO A 1 302 ? 21.813 12.853 5.423 1.00 89.62 302 PRO A O 1
ATOM 2247 N N . LEU A 1 303 ? 23.368 13.454 3.903 1.00 88.38 303 LEU A N 1
ATOM 2248 C CA . LEU A 1 303 ? 24.569 13.023 4.612 1.00 88.38 303 LEU A CA 1
ATOM 2249 C C . LEU A 1 303 ? 25.390 14.216 5.124 1.00 88.38 303 LEU A C 1
ATOM 2251 O O . LEU A 1 303 ? 26.453 14.037 5.712 1.00 88.38 303 LEU A O 1
ATOM 2255 N N . THR A 1 304 ? 24.882 15.433 4.933 1.00 79.12 304 THR A N 1
ATOM 2256 C CA . THR A 1 304 ? 25.438 16.664 5.496 1.00 79.12 304 THR A CA 1
ATOM 2257 C C . THR A 1 304 ? 25.328 16.675 7.021 1.00 79.12 304 THR A C 1
ATOM 2259 O O . THR A 1 304 ? 24.292 16.290 7.565 1.00 79.12 304 THR A O 1
ATOM 2262 N N . ASN A 1 305 ? 26.363 17.173 7.707 1.00 74.62 305 ASN A N 1
ATOM 2263 C CA . ASN A 1 305 ? 26.431 17.328 9.173 1.00 74.62 305 ASN A CA 1
ATOM 2264 C C . ASN A 1 305 ? 26.507 16.028 10.006 1.00 74.62 305 ASN A C 1
ATOM 2266 O O . ASN A 1 305 ? 26.138 16.022 11.180 1.00 74.62 305 ASN A O 1
ATOM 2270 N N . LEU A 1 306 ? 26.994 14.917 9.444 1.00 83.25 306 LEU A N 1
ATOM 2271 C CA . LEU A 1 306 ? 27.234 13.683 10.209 1.00 83.25 306 LEU A CA 1
ATOM 2272 C C . LEU A 1 306 ? 28.593 13.736 10.915 1.00 83.25 306 LEU A C 1
ATOM 2274 O O . LEU A 1 306 ? 29.604 13.797 10.236 1.00 83.25 306 LEU A O 1
ATOM 2278 N N . THR A 1 307 ? 28.643 13.726 12.248 1.00 78.88 307 THR A N 1
ATOM 2279 C CA . THR A 1 307 ? 29.900 13.847 13.029 1.00 78.88 307 THR A CA 1
ATOM 2280 C C . THR A 1 307 ? 30.398 12.538 13.632 1.00 78.88 307 THR A C 1
ATOM 2282 O O . THR A 1 307 ? 31.524 12.456 14.112 1.00 78.88 307 THR A O 1
ATOM 2285 N N . ASP A 1 308 ? 29.563 11.505 13.607 1.00 85.50 308 ASP A N 1
ATOM 2286 C CA . ASP A 1 308 ? 29.808 10.237 14.282 1.00 85.50 308 ASP A CA 1
ATOM 2287 C C . ASP A 1 308 ? 30.349 9.199 13.289 1.00 85.50 308 ASP A C 1
ATOM 2289 O O . ASP A 1 308 ? 29.591 8.521 12.588 1.00 85.50 308 ASP A O 1
ATOM 2293 N N . MET A 1 309 ? 31.679 9.110 13.212 1.00 84.19 309 MET A N 1
ATOM 2294 C CA . MET A 1 309 ? 32.387 8.207 12.300 1.00 84.19 309 MET A CA 1
ATOM 2295 C C . MET A 1 309 ? 32.046 6.736 12.552 1.00 84.19 309 MET A C 1
ATOM 2297 O O . MET A 1 309 ? 31.869 5.975 11.603 1.00 84.19 309 MET A O 1
ATOM 2301 N N . GLU A 1 310 ? 31.893 6.327 13.812 1.00 81.12 310 GLU A N 1
ATOM 2302 C CA . GLU A 1 310 ? 31.571 4.943 14.168 1.00 81.12 310 GLU A CA 1
ATOM 2303 C C . GLU A 1 310 ? 30.169 4.568 13.671 1.00 81.12 310 GLU A C 1
ATOM 2305 O O . GLU A 1 310 ? 29.953 3.521 13.050 1.00 81.12 310 GLU A O 1
ATOM 2310 N N . LYS A 1 311 ? 29.207 5.474 13.857 1.00 84.81 311 LYS A N 1
ATOM 2311 C CA . LYS A 1 311 ? 27.845 5.299 13.357 1.00 84.81 311 LYS A CA 1
ATOM 2312 C C . LYS A 1 311 ? 27.785 5.286 11.835 1.00 84.81 311 LYS A C 1
ATOM 2314 O O . LYS A 1 311 ? 27.036 4.472 11.288 1.00 84.81 311 LYS A O 1
ATOM 2319 N N . VAL A 1 312 ? 28.549 6.144 11.156 1.00 89.62 312 VAL A N 1
ATOM 2320 C CA . VAL A 1 312 ? 28.638 6.143 9.687 1.00 89.62 312 VAL A CA 1
ATOM 2321 C C . VAL A 1 312 ? 29.239 4.831 9.196 1.00 89.62 312 VAL A C 1
ATOM 2323 O O . VAL A 1 312 ? 28.591 4.148 8.404 1.00 89.62 312 VAL A O 1
ATOM 2326 N N . LEU A 1 313 ? 30.385 4.409 9.737 1.00 89.12 313 LEU A N 1
ATOM 2327 C CA . LEU A 1 313 ? 31.020 3.129 9.412 1.00 89.12 313 LEU A CA 1
ATOM 2328 C C . LEU A 1 313 ? 30.051 1.964 9.582 1.00 89.12 313 LEU A C 1
ATOM 2330 O O . LEU A 1 313 ? 29.902 1.137 8.682 1.00 89.12 313 LEU A O 1
ATOM 2334 N N . ARG A 1 314 ? 29.340 1.910 10.711 1.00 89.50 314 ARG A N 1
ATOM 2335 C CA . ARG A 1 314 ? 28.362 0.856 10.982 1.00 89.50 314 ARG A CA 1
ATOM 2336 C C . ARG A 1 314 ? 27.230 0.854 9.957 1.00 89.50 314 ARG A C 1
ATOM 2338 O O . ARG A 1 314 ? 26.879 -0.216 9.466 1.00 89.50 314 ARG A O 1
ATOM 2345 N N . ILE A 1 315 ? 26.656 2.016 9.640 1.00 90.81 315 ILE A N 1
ATOM 2346 C CA . ILE A 1 315 ? 25.534 2.136 8.695 1.00 90.81 315 ILE A CA 1
ATOM 2347 C C . ILE A 1 315 ? 25.980 1.806 7.267 1.00 90.81 315 ILE A C 1
ATOM 2349 O O . ILE A 1 315 ? 25.287 1.065 6.579 1.00 90.81 315 ILE A O 1
ATOM 2353 N N . VAL A 1 316 ? 27.146 2.284 6.829 1.00 91.69 316 VAL A N 1
ATOM 2354 C CA . VAL A 1 316 ? 27.700 1.945 5.510 1.00 91.69 316 VAL A CA 1
ATOM 2355 C C . VAL A 1 316 ? 27.979 0.441 5.436 1.00 91.69 316 VAL A C 1
ATOM 2357 O O . VAL A 1 316 ? 27.564 -0.222 4.490 1.00 91.69 316 VAL A O 1
ATOM 2360 N N . THR A 1 317 ? 28.595 -0.133 6.471 1.00 88.69 317 THR A N 1
ATOM 2361 C CA . THR A 1 317 ? 28.946 -1.561 6.517 1.00 88.69 317 THR A CA 1
ATOM 2362 C C . THR A 1 317 ? 27.709 -2.459 6.544 1.00 88.69 317 THR A C 1
ATOM 2364 O O . THR A 1 317 ? 27.566 -3.358 5.715 1.00 88.69 317 THR A O 1
ATOM 2367 N N . LYS A 1 318 ? 26.815 -2.246 7.513 1.00 85.06 318 LYS A N 1
ATOM 2368 C CA . LYS A 1 318 ? 25.704 -3.158 7.836 1.00 85.06 318 LYS A CA 1
ATOM 2369 C C . LYS A 1 318 ? 24.370 -2.750 7.216 1.00 85.06 318 LYS A C 1
ATOM 2371 O O . LYS A 1 318 ? 23.426 -3.531 7.281 1.00 85.06 318 LYS A O 1
ATOM 2376 N N . GLY A 1 319 ? 24.305 -1.586 6.582 1.00 81.31 319 GLY A N 1
ATOM 2377 C CA . GLY A 1 319 ? 23.068 -1.015 6.068 1.00 81.31 319 GLY A CA 1
ATOM 2378 C C . GLY A 1 319 ? 22.260 -0.303 7.155 1.00 81.31 319 GLY A C 1
ATOM 2379 O O . GLY A 1 319 ? 22.543 -0.378 8.353 1.00 81.31 319 GLY A O 1
ATOM 2380 N N . GLY A 1 320 ? 21.235 0.417 6.710 1.00 78.31 320 GLY A N 1
ATOM 2381 C CA . GLY A 1 320 ? 20.213 1.039 7.550 1.00 78.31 320 GLY A CA 1
ATOM 2382 C C . GLY A 1 320 ? 18.838 0.443 7.252 1.00 78.31 320 GLY A C 1
ATOM 2383 O O . GLY A 1 320 ? 18.732 -0.567 6.569 1.00 78.31 320 GLY A O 1
ATOM 2384 N N . VAL A 1 321 ? 17.764 1.093 7.710 1.00 71.94 321 VAL A N 1
ATOM 2385 C CA . VAL A 1 321 ? 16.385 0.610 7.475 1.00 71.94 321 VAL A CA 1
ATOM 2386 C C . VAL A 1 321 ? 16.091 0.428 5.977 1.00 71.94 321 VAL A C 1
ATOM 2388 O O . VAL A 1 321 ? 15.582 -0.613 5.579 1.00 71.94 321 VAL A O 1
ATOM 2391 N N . ASN A 1 322 ? 16.469 1.412 5.152 1.00 76.62 322 ASN A N 1
ATOM 2392 C CA . ASN A 1 322 ? 16.297 1.382 3.690 1.00 76.62 322 ASN A CA 1
ATOM 2393 C C . ASN A 1 322 ? 17.630 1.430 2.918 1.00 76.62 322 ASN A C 1
ATOM 2395 O O . ASN A 1 322 ? 17.633 1.333 1.694 1.00 76.62 322 ASN A O 1
ATOM 2399 N N . MET A 1 323 ? 18.760 1.604 3.613 1.00 86.00 323 MET A N 1
ATOM 2400 C CA . MET A 1 323 ? 20.087 1.683 2.994 1.00 86.00 323 MET A CA 1
ATOM 2401 C C . MET A 1 323 ? 20.693 0.274 2.905 1.00 86.00 323 MET A C 1
ATOM 2403 O O . MET A 1 323 ? 20.785 -0.385 3.944 1.00 86.00 323 MET A O 1
ATOM 2407 N N . PRO A 1 324 ? 21.116 -0.198 1.717 1.00 85.12 324 PRO A N 1
ATOM 2408 C CA . PRO A 1 324 ? 21.689 -1.531 1.568 1.00 85.12 324 PRO A CA 1
ATOM 2409 C C . PRO A 1 324 ? 23.026 -1.670 2.323 1.00 85.12 324 PRO A C 1
ATOM 2411 O O . PRO A 1 324 ? 23.752 -0.686 2.473 1.00 85.12 324 PRO A O 1
ATOM 2414 N N . PRO A 1 325 ? 23.385 -2.883 2.787 1.00 88.50 325 PRO A N 1
ATOM 2415 C CA . PRO A 1 325 ? 24.680 -3.139 3.413 1.00 88.50 325 PRO A CA 1
ATOM 2416 C C . PRO A 1 325 ? 25.802 -3.065 2.374 1.00 88.50 325 PRO A C 1
ATOM 2418 O O . PRO A 1 325 ? 25.976 -3.983 1.565 1.00 88.50 325 PRO A O 1
ATOM 2421 N N . MET A 1 326 ? 26.602 -1.999 2.407 1.00 89.62 326 MET A N 1
ATOM 2422 C CA . MET A 1 326 ? 27.637 -1.767 1.394 1.00 89.62 326 MET A CA 1
ATOM 2423 C C . MET A 1 326 ? 28.810 -2.742 1.504 1.00 89.62 326 MET A C 1
A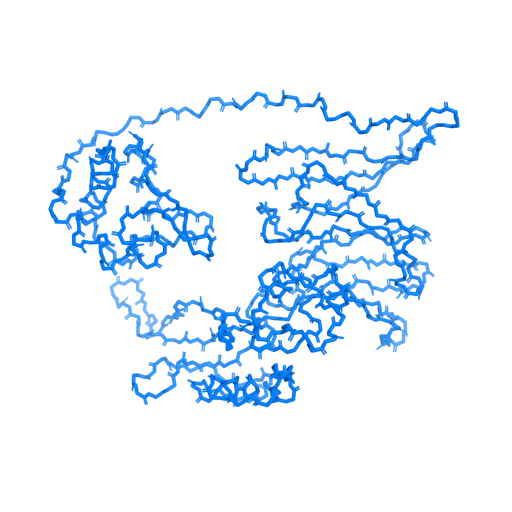TOM 2425 O O . MET A 1 326 ? 29.515 -2.921 0.520 1.00 89.62 326 MET A O 1
ATOM 2429 N N . GLN A 1 327 ? 28.966 -3.467 2.622 1.00 83.94 327 GLN A N 1
ATOM 2430 C CA . GLN A 1 327 ? 29.941 -4.569 2.750 1.00 83.94 327 GLN A CA 1
ATOM 2431 C C . GLN A 1 327 ? 29.738 -5.699 1.725 1.00 83.94 327 GLN A C 1
ATOM 2433 O O . GLN A 1 327 ? 30.597 -6.559 1.570 1.00 83.94 327 GLN A O 1
ATOM 2438 N N . THR A 1 328 ? 28.587 -5.731 1.048 1.00 78.44 328 THR A N 1
ATOM 2439 C CA . THR A 1 328 ? 28.316 -6.683 -0.039 1.00 78.44 328 THR A CA 1
ATOM 2440 C C . THR A 1 328 ? 28.906 -6.246 -1.384 1.00 78.44 328 THR A C 1
ATOM 2442 O O . THR A 1 328 ? 29.005 -7.068 -2.290 1.00 78.44 328 THR A O 1
ATOM 2445 N N . MET A 1 329 ? 29.297 -4.974 -1.516 1.00 79.56 329 MET A N 1
ATOM 2446 C CA . MET A 1 329 ? 29.754 -4.353 -2.767 1.00 79.56 329 MET A CA 1
ATOM 2447 C C . MET A 1 329 ? 31.107 -3.634 -2.639 1.00 79.56 329 MET A C 1
ATOM 2449 O O . MET A 1 329 ? 31.773 -3.434 -3.649 1.00 79.56 329 MET A O 1
ATOM 2453 N N . LEU A 1 330 ? 31.513 -3.244 -1.428 1.00 82.50 330 LEU A N 1
ATOM 2454 C CA . LEU A 1 330 ? 32.728 -2.479 -1.139 1.00 82.50 330 LEU A CA 1
ATOM 2455 C C . LEU A 1 330 ? 33.657 -3.254 -0.197 1.00 82.50 330 LEU A C 1
ATOM 2457 O O . LEU A 1 330 ? 33.197 -3.998 0.673 1.00 82.50 330 LEU A O 1
ATOM 2461 N N . THR A 1 331 ? 34.967 -3.049 -0.341 1.00 86.44 331 THR A N 1
ATOM 2462 C CA . THR A 1 331 ? 35.970 -3.565 0.602 1.00 86.44 331 THR A CA 1
ATOM 2463 C C . THR A 1 331 ? 35.930 -2.798 1.928 1.00 86.44 331 THR A C 1
ATOM 2465 O O . THR A 1 331 ? 35.411 -1.685 2.005 1.00 86.44 331 THR A O 1
ATOM 2468 N N . GLY A 1 332 ? 36.508 -3.373 2.991 1.00 81.81 332 GLY A N 1
ATOM 2469 C CA . GLY A 1 332 ? 36.607 -2.694 4.291 1.00 81.81 332 GLY A CA 1
ATOM 2470 C C . GLY A 1 332 ? 37.332 -1.344 4.212 1.00 81.81 332 GLY A C 1
ATOM 2471 O O . GLY A 1 332 ? 36.884 -0.378 4.818 1.00 81.81 332 GLY A O 1
ATOM 2472 N N . GLU A 1 333 ? 38.385 -1.261 3.397 1.00 83.94 333 GLU A N 1
ATOM 2473 C CA . GLU A 1 333 ? 39.129 -0.026 3.116 1.00 83.94 333 GLU A CA 1
ATOM 2474 C C . GLU A 1 333 ? 38.261 1.008 2.380 1.00 83.94 333 GLU A C 1
ATOM 2476 O O . GLU A 1 333 ? 38.125 2.136 2.838 1.00 83.94 333 GLU A O 1
ATOM 2481 N N . GLN A 1 334 ? 37.544 0.608 1.322 1.00 83.81 334 GLN A N 1
ATOM 2482 C CA . GLN A 1 334 ? 36.622 1.502 0.604 1.00 83.81 334 GLN A CA 1
ATOM 2483 C C . GLN A 1 334 ? 35.499 2.037 1.501 1.00 83.81 334 GLN A C 1
ATOM 2485 O O . GLN A 1 334 ? 35.046 3.170 1.328 1.00 83.81 334 GLN A O 1
ATOM 2490 N N . ILE A 1 335 ? 35.041 1.227 2.459 1.00 89.00 335 ILE A N 1
ATOM 2491 C CA . ILE A 1 335 ? 34.048 1.629 3.458 1.00 89.00 335 ILE A CA 1
ATOM 2492 C C . ILE A 1 335 ? 34.636 2.647 4.437 1.00 89.00 335 ILE A C 1
ATOM 2494 O O . ILE A 1 335 ? 33.952 3.614 4.779 1.00 89.00 335 ILE A O 1
ATOM 2498 N N . GLN A 1 336 ? 35.882 2.464 4.875 1.00 88.50 336 GLN A N 1
ATOM 2499 C CA . GLN A 1 336 ? 36.577 3.439 5.716 1.00 88.50 336 GLN A CA 1
ATOM 2500 C C . GLN A 1 336 ? 36.787 4.764 4.983 1.00 88.50 336 GLN A C 1
ATOM 2502 O O . GLN A 1 336 ? 36.438 5.812 5.523 1.00 88.50 336 GLN A O 1
ATOM 2507 N N . ASP A 1 337 ? 37.245 4.713 3.736 1.00 90.12 337 ASP A N 1
ATOM 2508 C CA . ASP A 1 337 ? 37.503 5.884 2.901 1.00 90.12 337 ASP A CA 1
ATOM 2509 C C . ASP A 1 337 ? 36.227 6.688 2.628 1.00 90.12 337 ASP A C 1
ATOM 2511 O O . ASP A 1 337 ? 36.195 7.906 2.817 1.00 90.12 337 ASP A O 1
ATOM 2515 N N . VAL A 1 338 ? 35.135 6.026 2.219 1.00 91.38 338 VAL A N 1
ATOM 2516 C CA . VAL A 1 338 ? 33.862 6.717 1.950 1.00 91.38 338 VAL A CA 1
ATOM 2517 C C . VAL A 1 338 ? 33.234 7.270 3.228 1.00 91.38 338 VAL A C 1
ATOM 2519 O O . VAL A 1 338 ? 32.648 8.350 3.197 1.00 91.38 338 VAL A O 1
ATOM 2522 N N . SER A 1 339 ? 33.398 6.577 4.359 1.00 91.94 339 SER A N 1
ATOM 2523 C CA . SER A 1 339 ? 32.933 7.070 5.659 1.00 91.94 339 SER A CA 1
ATOM 2524 C C . SER A 1 339 ? 33.725 8.307 6.085 1.00 91.94 339 SER A C 1
ATOM 2526 O O . SER A 1 339 ? 33.118 9.298 6.479 1.00 91.94 339 SER A O 1
ATOM 2528 N N . ALA A 1 340 ? 35.051 8.301 5.908 1.00 89.00 340 ALA A N 1
ATOM 2529 C CA . ALA A 1 340 ? 35.906 9.458 6.165 1.00 89.00 340 ALA A CA 1
ATOM 2530 C C . ALA A 1 340 ? 35.518 10.646 5.270 1.00 89.00 340 ALA A C 1
ATOM 2532 O O . ALA A 1 340 ? 35.334 11.755 5.762 1.00 89.00 340 ALA A O 1
ATOM 2533 N N . PHE A 1 341 ? 35.274 10.409 3.977 1.00 87.19 341 PHE A N 1
ATOM 2534 C CA . PHE A 1 341 ? 34.813 11.442 3.046 1.00 87.19 341 PHE A CA 1
ATOM 2535 C C . PHE A 1 341 ? 33.463 12.063 3.437 1.00 87.19 341 PHE A C 1
ATOM 2537 O O . PHE A 1 341 ? 33.303 13.284 3.352 1.00 87.19 341 PHE A O 1
ATOM 2544 N N . VAL A 1 342 ? 32.498 11.240 3.864 1.00 86.19 342 VAL A N 1
ATOM 2545 C CA . VAL A 1 342 ? 31.172 11.701 4.305 1.00 86.19 342 VAL A CA 1
ATOM 2546 C C . VAL A 1 342 ? 31.274 12.583 5.550 1.00 86.19 342 VAL A C 1
ATOM 2548 O O . VAL A 1 342 ? 30.586 13.598 5.617 1.00 86.19 342 VAL A O 1
ATOM 2551 N N . ILE A 1 343 ? 32.143 12.229 6.501 1.00 83.94 343 ILE A N 1
ATOM 2552 C CA . ILE A 1 343 ? 32.379 13.029 7.709 1.00 83.94 343 ILE A CA 1
ATOM 2553 C C . ILE A 1 343 ? 33.146 14.322 7.375 1.00 83.94 343 ILE A C 1
ATOM 2555 O O . ILE A 1 343 ? 32.745 15.398 7.802 1.00 83.94 343 ILE A O 1
ATOM 2559 N N . GLU A 1 344 ? 34.230 14.244 6.596 1.00 75.56 344 GLU A N 1
ATOM 2560 C CA . GLU A 1 344 ? 35.186 15.350 6.440 1.00 75.56 344 GLU A CA 1
ATOM 2561 C C . GLU A 1 344 ? 34.724 16.436 5.456 1.00 75.56 344 GLU A C 1
ATOM 2563 O O . GLU A 1 344 ? 34.889 17.629 5.719 1.00 75.56 344 GLU A O 1
ATOM 2568 N N . ARG A 1 345 ? 34.117 16.067 4.317 1.00 66.06 345 ARG A N 1
ATOM 2569 C CA . ARG A 1 345 ? 33.775 17.046 3.267 1.00 66.06 345 ARG A CA 1
ATOM 2570 C C . ARG A 1 345 ? 32.392 17.666 3.435 1.00 66.06 345 ARG A C 1
ATOM 2572 O O . ARG A 1 345 ? 32.191 18.803 3.023 1.00 66.06 345 ARG A O 1
ATOM 2579 N N . LEU A 1 346 ? 31.439 16.953 4.035 1.00 57.12 346 LEU A N 1
ATOM 2580 C CA . LEU A 1 346 ? 30.057 17.433 4.186 1.00 57.12 346 LEU A CA 1
ATOM 2581 C C . LEU A 1 346 ? 29.825 18.233 5.483 1.00 57.12 346 LEU A C 1
ATOM 2583 O O . LEU A 1 346 ? 28.677 18.485 5.861 1.00 57.12 346 LEU A O 1
ATOM 2587 N N . HIS A 1 347 ? 30.914 18.627 6.156 1.00 52.75 347 HIS A N 1
ATOM 2588 C CA . HIS A 1 347 ? 30.954 19.602 7.258 1.00 52.75 347 HIS A CA 1
ATOM 2589 C C . HIS A 1 347 ? 31.473 20.977 6.851 1.00 52.75 347 HIS A C 1
ATOM 2591 O O . HIS A 1 347 ? 31.274 21.941 7.590 1.00 52.75 347 HIS A O 1
ATOM 2597 N N . GLN A 1 348 ? 32.143 21.096 5.706 1.00 45.03 348 GLN A N 1
ATOM 2598 C CA . GLN A 1 348 ? 32.639 22.385 5.237 1.00 45.03 348 GLN A CA 1
ATOM 2599 C C . GLN A 1 348 ? 31.532 23.072 4.431 1.00 45.03 348 GLN A C 1
ATOM 2601 O O . GLN A 1 348 ? 31.076 22.540 3.420 1.00 45.03 348 GLN A O 1
ATOM 2606 N N . LYS A 1 349 ? 31.060 24.206 4.967 1.00 39.91 349 LYS A N 1
ATOM 2607 C CA . LYS A 1 349 ? 30.042 25.089 4.379 1.00 39.91 349 LYS A CA 1
ATOM 2608 C C . LYS A 1 349 ? 30.375 25.524 2.958 1.00 39.91 349 LYS A C 1
ATOM 2610 O O . LYS A 1 349 ? 31.566 25.813 2.705 1.00 39.91 349 LYS A O 1
#

Foldseek 3Di:
DDLLFFDPLDPVLSVQLVVLVQLAAEDDQPPDWEACDVVHHNIHKDWLDPCFQADPLDWEADPVQQKIKFKGFTWIKGWHWDQDDVVVDPDRIDTDPIDTRAGPPRDGRGFFLRMKIWIANNVVRDTQDIFAQAFEDPCVVPPPVNPPSPDDRGGRHYHPAGHRWDDDPFWIKTFQHHALQLPDGAQWIFIAGSNYRHTPDIDGHPAGFRHHWDWDDDPNWIWIWTWGHHPPRDIDIQIDTDDDVPDDDDRDPPPPPPDDDDDDDDDDADQAALVLLLVLCCVPPCVQQNNLQCGDPVRGHRLAPDQDLVVQLCCCQPNDPRGHRCVVPDDSRNSNNNSNNSNPVSDDD

Secondary structure (DSSP, 8-state):
--GGGB--SSHHHHHHHHHHHTTSB--STTPPPEE--TTS---EEESS-TT-SS-TT--EEETTTTEEEEEEE---EEEEEEE--TTT-S-SEEEPPP-B-B-GGGSBSBPSPSEEEEEEETTTTEEEEEEESSPPPHHHHT-GGGTTS---GGGS--TT--PPPEE-SSEEEEES--STT--SS-SEEEEEETTT--EEEEEE-SS-B-S--EEEEETTEEEEEEEE--SSS--EEEEE-PPBTTB----------PPPPPPP---PPP---HHHHHHHHHHHTHHHH-TTS--BTTTB---TT---HHHHHHHHHH--SSS--GGGTS-HHHHHHHHHHHHHHTT--

Radius of gyration: 23.54 Å; chains: 1; bounding box: 63×48×58 Å